Protein AF-A0A967UUZ6-F1 (afdb_monomer_lite)

Secondary structure (DSSP, 8-state):
-HHHHHHHHT-SSHHHHHHHHHHHHHHHHHTT-HHHHHHHHHT---HHHHHHHHHHHHHHHHHTT-HHHHHHHHHT-PPPTT---TTHHHHHHHHHHHHHHTTSS--HHHHHHHHHHHHHHHT-HHHHHHHHHHHHHHHTT---HHHHHHHHHHHHHHHHHTT-HHHHHHHHHHTT-GGGS-HHHHHHTT-

pLDDT: mean 77.39, std 13.11, range [39.91, 93.44]

Sequence (191 aa):
MEIALDIARGIGNASARERALATIAAAQAESGDVAGALETVQAIEDENRRSNTRANIARTQVAAADLSGALATAGAIETPSWETDWGLGTRFVEKLLEMAIGAGGVTRASVLLDIAKAQIASGDAAGARATLARAFEDAKLIENKYGLFNTLLDVVLSQAASGDLAGARRMAESAGLTPAIPWPALEAKAR

Structure (mmCIF, N/CA/C/O backbone):
data_AF-A0A967UUZ6-F1
#
_entry.id   AF-A0A967UUZ6-F1
#
loop_
_atom_site.group_PDB
_atom_site.id
_atom_site.type_symbol
_atom_site.label_atom_id
_atom_site.label_alt_id
_atom_site.label_comp_id
_atom_site.label_asym_id
_atom_site.label_entity_id
_atom_site.label_seq_id
_atom_site.pdbx_PDB_ins_code
_atom_site.Cartn_x
_atom_site.Cartn_y
_atom_site.Cartn_z
_atom_site.occupancy
_atom_site.B_iso_or_equiv
_atom_site.auth_seq_id
_atom_site.auth_comp_id
_atom_site.auth_asym_id
_atom_site.auth_atom_id
_atom_site.pdbx_PDB_model_num
ATOM 1 N N . MET A 1 1 ? -17.322 -8.764 16.602 1.00 72.31 1 MET A N 1
ATOM 2 C CA . MET A 1 1 ? -16.800 -7.451 16.174 1.00 72.31 1 MET A CA 1
ATOM 3 C C . MET A 1 1 ? -17.920 -6.414 16.065 1.00 72.31 1 MET A C 1
ATOM 5 O O . MET A 1 1 ? -17.816 -5.369 16.686 1.00 72.31 1 MET A O 1
ATOM 9 N N . GLU A 1 2 ? -19.030 -6.733 15.394 1.00 77.88 2 GLU A N 1
ATOM 10 C CA . GLU A 1 2 ? -20.167 -5.823 15.143 1.00 77.88 2 GLU A CA 1
ATOM 11 C C . GLU A 1 2 ? -20.792 -5.183 16.405 1.00 77.88 2 GLU A C 1
ATOM 13 O O . GLU A 1 2 ? -20.922 -3.966 16.476 1.00 77.88 2 GLU A O 1
ATOM 18 N N . ILE A 1 3 ? -21.031 -5.960 17.470 1.00 81.81 3 ILE A N 1
ATOM 19 C CA . ILE A 1 3 ? -21.560 -5.439 18.751 1.00 81.81 3 ILE A CA 1
ATOM 20 C C . ILE A 1 3 ? -20.634 -4.380 19.382 1.00 81.81 3 ILE A C 1
ATOM 22 O O . ILE A 1 3 ? -21.102 -3.408 19.969 1.00 81.81 3 ILE A O 1
ATOM 26 N N . ALA A 1 4 ? -19.312 -4.547 19.269 1.00 82.12 4 ALA A N 1
ATOM 27 C CA . ALA A 1 4 ? -18.357 -3.601 19.844 1.00 82.12 4 ALA A CA 1
ATOM 28 C C . ALA A 1 4 ? -18.370 -2.258 19.096 1.00 82.12 4 ALA A C 1
ATOM 30 O O . ALA A 1 4 ? -18.242 -1.207 19.725 1.00 82.12 4 ALA A O 1
ATOM 31 N N . LEU A 1 5 ? -18.573 -2.288 17.774 1.00 86.31 5 LEU A N 1
ATOM 32 C CA . LEU A 1 5 ? -18.685 -1.089 16.942 1.00 86.31 5 LEU A CA 1
ATOM 33 C C . LEU A 1 5 ? -19.942 -0.289 17.277 1.00 86.31 5 LEU A C 1
ATOM 35 O O . LEU A 1 5 ? -19.859 0.929 17.429 1.00 86.31 5 LEU A O 1
ATOM 39 N N . ASP A 1 6 ? -21.078 -0.958 17.455 1.00 86.94 6 ASP A N 1
ATOM 40 C CA . ASP A 1 6 ? -22.330 -0.288 17.815 1.00 86.94 6 ASP A CA 1
ATOM 41 C C . ASP A 1 6 ? -22.265 0.341 19.208 1.00 86.94 6 ASP A C 1
ATOM 43 O O . ASP A 1 6 ? -22.679 1.488 19.393 1.00 86.94 6 ASP A O 1
ATOM 47 N N . ILE A 1 7 ? -21.653 -0.354 20.173 1.00 86.12 7 ILE A N 1
ATOM 48 C CA . ILE A 1 7 ? -21.400 0.206 21.506 1.00 86.12 7 ILE A CA 1
ATOM 49 C C . ILE A 1 7 ? -20.491 1.434 21.408 1.00 86.12 7 ILE A C 1
ATOM 51 O O . ILE A 1 7 ? -20.801 2.463 22.007 1.00 86.12 7 ILE A O 1
ATOM 55 N N . ALA A 1 8 ? -19.394 1.359 20.647 1.00 86.88 8 ALA A N 1
ATOM 56 C CA . ALA A 1 8 ? -18.475 2.482 20.478 1.00 86.88 8 ALA A CA 1
ATOM 57 C C . ALA A 1 8 ? -19.167 3.692 19.835 1.00 86.88 8 ALA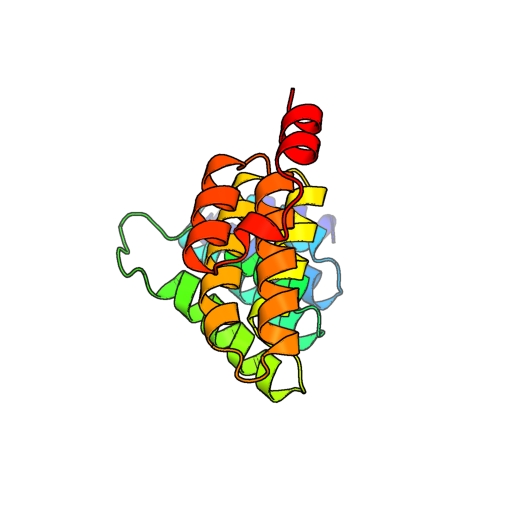 A C 1
ATOM 59 O O . ALA A 1 8 ? -19.043 4.807 20.343 1.00 86.88 8 ALA A O 1
ATOM 60 N N . ARG A 1 9 ? -19.950 3.479 18.769 1.00 86.69 9 ARG A N 1
ATOM 61 C CA . ARG A 1 9 ? -20.722 4.526 18.077 1.00 86.69 9 ARG A CA 1
ATOM 62 C C . ARG A 1 9 ? -21.775 5.176 18.979 1.00 86.69 9 ARG A C 1
ATOM 64 O O . ARG A 1 9 ? -22.001 6.376 18.861 1.00 86.69 9 ARG A O 1
ATOM 71 N N . GLY A 1 10 ? -22.360 4.419 19.908 1.00 85.69 10 GLY A N 1
ATOM 72 C CA . GLY A 1 10 ? -23.332 4.910 20.890 1.00 85.69 10 GLY A CA 1
ATOM 73 C C . GLY A 1 10 ? -22.749 5.784 22.010 1.00 85.69 10 GLY A C 1
ATOM 74 O O . GLY A 1 10 ? -23.507 6.357 22.795 1.00 85.69 10 GLY A O 1
ATOM 75 N N . ILE A 1 11 ? -21.421 5.922 22.112 1.00 89.94 11 ILE A N 1
ATOM 76 C CA . ILE A 1 11 ? -20.788 6.772 23.127 1.00 89.94 11 ILE A CA 1
ATOM 77 C C . ILE A 1 11 ? -21.043 8.253 22.795 1.00 89.94 11 ILE A C 1
ATOM 79 O O . ILE A 1 11 ? -20.520 8.803 21.821 1.00 89.94 11 ILE A O 1
ATOM 83 N N . GLY A 1 12 ? -21.805 8.930 23.662 1.00 83.62 12 GLY A N 1
ATOM 84 C CA . GLY A 1 12 ? -22.145 10.349 23.495 1.00 83.62 12 GLY A CA 1
ATOM 85 C C . GLY A 1 12 ? -20.947 11.303 23.599 1.00 83.62 12 GLY A C 1
ATOM 86 O O . GLY A 1 12 ? -20.954 12.377 23.004 1.00 83.62 12 GLY A O 1
ATOM 87 N N . ASN A 1 13 ? -19.884 10.914 24.309 1.00 91.00 13 ASN A N 1
ATOM 88 C CA . ASN A 1 13 ? -18.639 11.681 24.350 1.00 91.00 13 ASN A CA 1
ATOM 89 C C . ASN A 1 13 ? -17.759 11.363 23.126 1.00 91.00 13 ASN A C 1
ATOM 91 O O . ASN A 1 13 ? -17.240 10.254 23.017 1.00 91.00 13 ASN A O 1
ATOM 95 N N . ALA A 1 14 ? -17.535 12.347 22.251 1.00 86.62 14 ALA A N 1
ATOM 96 C CA . ALA A 1 14 ? -16.773 12.171 21.009 1.00 86.62 14 ALA A CA 1
ATOM 97 C C . ALA A 1 14 ? -15.345 11.636 21.230 1.00 86.62 14 ALA A C 1
ATOM 99 O O . ALA A 1 14 ? -14.944 10.652 20.619 1.00 86.62 14 ALA A O 1
ATOM 100 N N . SER A 1 15 ? -14.608 12.200 22.190 1.00 86.62 15 SER A N 1
ATOM 101 C CA . SER A 1 15 ? -13.236 11.770 22.503 1.00 86.62 15 SER A CA 1
ATOM 102 C C . SER A 1 15 ? -13.165 10.320 22.999 1.00 86.62 15 SER A C 1
ATOM 104 O O . SER A 1 15 ? -12.202 9.606 22.704 1.00 86.62 15 SER A O 1
ATOM 106 N N . ALA A 1 16 ? -14.165 9.873 23.763 1.00 87.62 16 ALA A N 1
ATOM 107 C CA . ALA A 1 16 ? -14.268 8.493 24.225 1.00 87.62 16 ALA A CA 1
ATOM 108 C C . ALA A 1 16 ? -14.725 7.541 23.107 1.00 87.62 16 ALA A C 1
ATOM 110 O O . ALA A 1 16 ? -14.164 6.452 22.996 1.00 87.62 16 ALA A O 1
ATOM 111 N N . ARG A 1 17 ? -15.662 7.972 22.252 1.00 91.94 17 ARG A N 1
ATOM 112 C CA . ARG A 1 17 ? -16.097 7.248 21.048 1.00 91.94 17 ARG A CA 1
ATOM 113 C C . ARG A 1 17 ? -14.924 6.942 20.127 1.00 91.94 17 ARG A C 1
ATOM 115 O O . ARG A 1 17 ? -14.669 5.785 19.818 1.00 91.94 17 ARG A O 1
ATOM 122 N N . GLU A 1 18 ? -14.162 7.960 19.748 1.00 89.88 18 GLU A N 1
ATOM 123 C CA . GLU A 1 18 ? -13.015 7.805 18.848 1.00 89.88 18 GLU A CA 1
ATOM 124 C C . GLU A 1 18 ? -11.925 6.915 19.440 1.00 89.88 18 GLU A C 1
ATOM 126 O O . GLU A 1 18 ? -11.301 6.137 18.727 1.00 89.88 18 GLU A O 1
ATOM 131 N N . ARG A 1 19 ? -11.701 6.994 20.759 1.00 88.94 19 ARG A N 1
ATOM 132 C CA . ARG A 1 19 ? -10.749 6.105 21.435 1.00 88.94 19 ARG A CA 1
ATOM 133 C C . ARG A 1 19 ? -11.213 4.652 21.375 1.00 88.94 19 ARG A C 1
ATOM 135 O O . ARG A 1 19 ? -10.397 3.775 21.130 1.00 88.94 19 ARG A O 1
ATOM 142 N N . ALA A 1 20 ? -12.507 4.406 21.580 1.00 91.19 20 ALA A N 1
ATOM 143 C CA . ALA A 1 20 ? -13.077 3.070 21.470 1.00 91.19 20 ALA A CA 1
ATOM 144 C C . ALA A 1 20 ? -12.956 2.524 20.039 1.00 91.19 20 ALA A C 1
ATOM 146 O O . ALA A 1 20 ? -12.525 1.388 19.864 1.00 91.19 20 ALA A O 1
ATOM 147 N N . LEU A 1 21 ? -13.246 3.345 19.025 1.00 93.25 21 LEU A N 1
ATOM 148 C CA . LEU A 1 21 ? -13.060 2.982 17.617 1.00 93.25 21 LEU A CA 1
ATOM 149 C C . LEU A 1 21 ? -11.594 2.657 17.297 1.00 93.25 21 LEU A C 1
ATOM 151 O O . LEU A 1 21 ? -11.323 1.634 16.677 1.00 93.25 21 LEU A O 1
ATOM 155 N N . ALA A 1 22 ? -10.644 3.462 17.782 1.00 89.31 22 ALA A N 1
ATOM 156 C CA . ALA A 1 22 ? -9.217 3.200 17.595 1.00 89.31 22 ALA A CA 1
ATOM 157 C C . ALA A 1 22 ? -8.778 1.864 18.220 1.00 89.31 22 ALA A C 1
ATOM 159 O O . ALA A 1 22 ? -8.037 1.103 17.600 1.00 89.31 22 ALA A O 1
ATOM 160 N N . THR A 1 23 ? -9.269 1.549 19.423 1.00 91.69 23 THR A N 1
ATOM 161 C CA . THR A 1 23 ? -9.003 0.261 20.079 1.00 91.69 23 THR A CA 1
ATOM 162 C C . THR A 1 23 ? -9.593 -0.911 19.295 1.00 91.69 23 THR A C 1
ATOM 164 O O . THR A 1 23 ? -8.938 -1.942 19.157 1.00 91.69 23 THR A O 1
ATOM 167 N N . ILE A 1 24 ? -10.810 -0.767 18.762 1.00 93.31 24 ILE A N 1
ATOM 168 C CA . ILE A 1 24 ? -11.450 -1.813 17.953 1.00 93.31 24 ILE A CA 1
ATOM 169 C C . ILE A 1 24 ? -10.663 -2.049 16.663 1.00 93.31 24 ILE A C 1
ATOM 171 O O . ILE A 1 24 ? -10.364 -3.197 16.346 1.00 93.31 24 ILE A O 1
ATOM 175 N N . ALA A 1 25 ? -10.266 -0.982 15.968 1.00 91.31 25 ALA A N 1
ATOM 176 C CA . ALA A 1 25 ? -9.463 -1.084 14.755 1.00 91.31 25 ALA A CA 1
ATOM 177 C C . ALA A 1 25 ? -8.120 -1.794 15.008 1.00 91.31 25 ALA A C 1
ATOM 179 O O . ALA A 1 25 ? -7.720 -2.658 14.232 1.00 91.31 25 ALA A O 1
ATOM 180 N N . ALA A 1 26 ? -7.444 -1.487 16.120 1.00 87.00 26 ALA A N 1
ATOM 181 C CA . ALA A 1 26 ? -6.213 -2.180 16.500 1.00 87.00 26 ALA A CA 1
ATOM 182 C C . ALA A 1 26 ? -6.448 -3.684 16.731 1.00 87.00 26 ALA A C 1
ATOM 184 O O . ALA A 1 26 ? -5.724 -4.508 16.177 1.00 87.00 26 ALA A O 1
ATOM 185 N N . ALA A 1 27 ? -7.499 -4.046 17.474 1.00 90.06 27 ALA A N 1
ATOM 186 C CA . ALA A 1 27 ? -7.842 -5.444 17.735 1.00 90.06 27 ALA A CA 1
ATOM 187 C C . ALA A 1 27 ? -8.224 -6.212 16.453 1.00 90.06 27 ALA A C 1
ATOM 189 O O . ALA A 1 27 ? -7.863 -7.378 16.298 1.00 90.06 27 ALA A O 1
ATOM 190 N N . GLN A 1 28 ? -8.921 -5.562 15.514 1.00 91.62 28 GLN A N 1
ATOM 191 C CA . GLN A 1 28 ? -9.215 -6.125 14.192 1.00 91.62 28 GLN A CA 1
ATOM 192 C C . GLN A 1 28 ? -7.924 -6.428 13.424 1.00 91.62 28 GLN A C 1
ATOM 194 O O . GLN A 1 28 ? -7.733 -7.564 12.987 1.00 91.62 28 GLN A O 1
ATOM 199 N N . ALA A 1 29 ? -6.999 -5.468 13.351 1.00 86.75 29 ALA A N 1
ATOM 200 C CA . ALA A 1 29 ? -5.720 -5.646 12.668 1.00 86.75 29 ALA A CA 1
ATOM 201 C C . ALA A 1 29 ? -4.858 -6.751 13.300 1.00 86.75 29 ALA A C 1
ATOM 203 O O . ALA A 1 29 ? -4.279 -7.559 12.580 1.00 86.75 29 ALA A O 1
ATOM 204 N N . GLU A 1 30 ? -4.811 -6.836 14.634 1.00 85.75 30 GLU A N 1
ATOM 205 C CA . GLU A 1 30 ? -4.102 -7.906 15.355 1.00 85.75 30 GLU A CA 1
ATOM 206 C C . GLU A 1 30 ? -4.697 -9.293 15.084 1.00 85.75 30 GLU A C 1
ATOM 208 O O . GLU A 1 30 ? -3.974 -10.286 15.054 1.00 85.75 30 GLU A O 1
ATOM 213 N N . SER A 1 31 ? -6.007 -9.366 14.841 1.00 88.12 31 SER A N 1
ATOM 214 C CA . SER A 1 31 ? -6.688 -10.607 14.457 1.00 88.12 31 SER A CA 1
ATOM 215 C C . SER A 1 31 ? -6.548 -10.968 12.969 1.00 88.12 31 SER A C 1
ATOM 217 O O . SER A 1 31 ? -7.054 -12.006 12.546 1.00 88.12 31 SER A O 1
ATOM 219 N N . GLY A 1 32 ? -5.868 -10.130 12.177 1.00 84.56 32 GLY A N 1
ATOM 220 C CA . GLY A 1 32 ? -5.696 -10.289 10.730 1.00 84.56 32 GLY A CA 1
ATOM 221 C C . GLY A 1 32 ? -6.804 -9.659 9.875 1.00 84.56 32 GLY A C 1
ATOM 222 O O . GLY A 1 32 ? -6.694 -9.646 8.651 1.00 84.56 32 GLY A O 1
ATOM 223 N N . ASP A 1 33 ? -7.842 -9.084 10.487 1.00 89.44 33 ASP A N 1
ATOM 224 C CA . ASP A 1 33 ? -8.905 -8.334 9.804 1.00 89.44 33 ASP A CA 1
ATOM 225 C C . ASP A 1 33 ? -8.465 -6.886 9.530 1.00 89.44 33 ASP A C 1
ATOM 227 O O . ASP A 1 33 ? -8.957 -5.919 10.115 1.00 89.44 33 ASP A O 1
ATOM 231 N N . VAL A 1 34 ? -7.478 -6.725 8.646 1.00 86.75 34 VAL A N 1
ATOM 232 C CA . VAL A 1 34 ? -6.957 -5.401 8.265 1.00 86.75 34 VAL A CA 1
ATOM 233 C C . VAL A 1 34 ? -8.023 -4.576 7.541 1.00 86.75 34 VAL A C 1
ATOM 235 O O . VAL A 1 34 ? -8.138 -3.376 7.782 1.00 86.75 34 VAL A O 1
ATOM 238 N N . ALA A 1 35 ? -8.819 -5.200 6.671 1.00 86.44 35 ALA A N 1
ATOM 239 C CA . ALA A 1 35 ? -9.868 -4.505 5.929 1.00 86.44 35 ALA A CA 1
ATOM 240 C C . ALA A 1 35 ? -10.918 -3.909 6.881 1.00 86.44 35 ALA A C 1
ATOM 242 O O . ALA A 1 35 ? -11.183 -2.707 6.822 1.00 86.44 35 ALA A O 1
ATOM 243 N N . GLY A 1 36 ? -11.428 -4.705 7.827 1.00 87.25 36 GLY A N 1
ATOM 244 C CA . GLY A 1 36 ? -12.356 -4.227 8.847 1.00 87.25 36 GLY A CA 1
ATOM 245 C C . GLY A 1 36 ? -11.731 -3.191 9.784 1.00 87.25 36 GLY A C 1
ATOM 246 O O . GLY A 1 36 ? -12.405 -2.240 10.180 1.00 87.25 36 GLY A O 1
ATOM 247 N N . ALA A 1 37 ? -10.435 -3.308 10.097 1.00 89.75 37 ALA A N 1
ATOM 248 C CA . ALA A 1 37 ? -9.717 -2.292 10.865 1.00 89.75 37 ALA A CA 1
ATOM 249 C C . ALA A 1 37 ? -9.697 -0.931 10.151 1.00 89.75 37 ALA A C 1
ATOM 251 O O . ALA A 1 37 ? -9.958 0.103 10.771 1.00 89.75 37 ALA A O 1
ATOM 252 N N . LEU A 1 38 ? -9.413 -0.921 8.845 1.00 87.62 38 LEU A N 1
ATOM 253 C CA . LEU A 1 38 ? -9.378 0.300 8.039 1.00 87.62 38 LEU A CA 1
ATOM 254 C C . LEU A 1 38 ? -10.768 0.921 7.869 1.00 87.62 38 LEU A C 1
ATOM 256 O O . LEU A 1 38 ? -10.881 2.146 7.913 1.00 87.62 38 LEU A O 1
ATOM 260 N N . GLU A 1 39 ? -11.826 0.118 7.748 1.00 89.81 39 GLU A N 1
ATOM 261 C CA . GLU A 1 39 ? -13.207 0.620 7.768 1.00 89.81 39 GLU A CA 1
ATOM 262 C C . GLU A 1 39 ? -13.544 1.298 9.101 1.00 89.81 39 GLU A C 1
ATOM 264 O O . GLU A 1 39 ? -14.090 2.403 9.122 1.00 89.81 39 GLU A O 1
ATOM 269 N N . THR A 1 40 ? -13.158 0.692 10.226 1.00 91.00 40 THR A N 1
ATOM 270 C CA . THR A 1 40 ? -13.356 1.287 11.556 1.00 91.00 40 THR A CA 1
ATOM 271 C C . THR A 1 40 ? -12.598 2.605 11.711 1.00 91.00 40 THR A C 1
ATOM 273 O O . THR A 1 40 ? -13.119 3.551 12.304 1.00 91.00 40 THR A O 1
ATOM 276 N N . VAL A 1 41 ? -11.395 2.712 11.139 1.00 89.56 41 VAL A N 1
ATOM 277 C CA . VAL A 1 41 ? -10.620 3.961 11.108 1.00 89.56 41 VAL A CA 1
ATOM 278 C C . VAL A 1 41 ? -11.363 5.081 10.381 1.00 89.56 41 VAL A C 1
ATOM 280 O O . VAL A 1 41 ? -11.300 6.223 10.832 1.00 89.56 41 VAL A O 1
ATOM 283 N N . GLN A 1 42 ? -12.089 4.787 9.296 1.00 87.50 42 GLN A N 1
ATOM 284 C CA . GLN A 1 42 ? -12.864 5.809 8.573 1.00 87.50 42 GLN A CA 1
ATOM 285 C C . GLN A 1 42 ? -13.973 6.431 9.432 1.00 87.50 42 GLN A C 1
ATOM 287 O O . GLN A 1 42 ? -14.379 7.562 9.186 1.00 87.50 42 GLN A O 1
ATOM 292 N N . ALA A 1 43 ? -14.442 5.727 10.466 1.00 88.25 43 ALA A N 1
ATOM 293 C CA . ALA A 1 43 ? -15.444 6.241 11.397 1.00 88.25 43 ALA A CA 1
ATOM 294 C C . ALA A 1 43 ? -14.870 7.190 12.474 1.00 88.25 43 ALA A C 1
ATOM 296 O O . ALA A 1 43 ? -15.636 7.741 13.265 1.00 88.25 43 ALA A O 1
ATOM 297 N N . ILE A 1 44 ? -13.544 7.371 12.545 1.00 87.56 44 ILE A N 1
ATOM 298 C CA . ILE A 1 44 ? -12.887 8.316 13.462 1.00 87.56 44 ILE A CA 1
ATOM 299 C C . ILE A 1 44 ? -12.904 9.704 12.822 1.00 87.56 44 ILE A C 1
ATOM 301 O O . ILE A 1 44 ? -12.345 9.877 11.744 1.00 87.56 44 ILE A O 1
ATOM 305 N N . GLU A 1 45 ? -13.514 10.695 13.473 1.00 86.38 45 GLU A N 1
ATOM 306 C CA . GLU A 1 45 ? -13.692 12.047 12.919 1.00 86.38 45 GLU A CA 1
ATOM 307 C C . GLU A 1 45 ? -12.413 12.892 13.042 1.00 86.38 45 GLU A C 1
ATOM 309 O O . GLU A 1 45 ? -12.028 13.550 12.076 1.00 86.38 45 GLU A O 1
ATOM 314 N N . ASP A 1 46 ? -11.728 12.833 14.188 1.00 84.06 46 ASP A N 1
ATOM 315 C CA . ASP A 1 46 ? -10.452 13.515 14.422 1.00 84.06 46 ASP A CA 1
ATOM 316 C C . ASP A 1 46 ? -9.316 12.958 13.545 1.00 84.06 46 ASP A C 1
ATOM 318 O O . ASP A 1 46 ? -8.900 11.802 13.673 1.00 84.06 46 ASP A O 1
ATOM 322 N N . GLU A 1 47 ? -8.773 13.812 12.676 1.00 78.44 47 GLU A N 1
ATOM 323 C CA . GLU A 1 47 ? -7.738 13.439 11.706 1.00 78.44 47 GLU A CA 1
ATOM 324 C C . GLU A 1 47 ? -6.448 12.951 12.382 1.00 78.44 47 GLU A C 1
ATOM 326 O O . GLU A 1 47 ? -5.841 11.969 11.956 1.00 78.44 47 GLU A O 1
ATOM 331 N N . ASN A 1 48 ? -6.054 13.567 13.502 1.00 77.00 48 ASN A N 1
ATOM 332 C CA . ASN A 1 48 ? -4.850 13.167 14.231 1.00 77.00 48 ASN A CA 1
ATOM 333 C C . ASN A 1 48 ? -4.991 11.757 14.815 1.00 77.00 48 ASN A C 1
ATOM 335 O O . ASN A 1 48 ? -4.060 10.949 14.745 1.00 77.00 48 ASN A O 1
ATOM 339 N N . ARG A 1 49 ? -6.148 11.411 15.385 1.00 80.50 49 ARG A N 1
ATOM 340 C CA . ARG A 1 49 ? -6.430 10.044 15.845 1.00 80.50 49 ARG A CA 1
ATOM 341 C C . ARG A 1 49 ? -6.550 9.069 14.699 1.00 80.50 49 ARG A C 1
ATOM 343 O O . ARG A 1 49 ? -6.055 7.951 14.835 1.00 80.50 49 ARG A O 1
ATOM 350 N N . ARG A 1 50 ? -7.180 9.463 13.596 1.00 83.69 50 ARG A N 1
ATOM 351 C CA . ARG A 1 50 ? -7.303 8.626 12.402 1.00 83.69 50 ARG A CA 1
ATOM 352 C C . ARG A 1 50 ? -5.921 8.230 11.890 1.00 83.69 50 ARG A C 1
ATOM 354 O O . ARG A 1 50 ? -5.624 7.039 11.794 1.00 83.69 50 ARG A O 1
ATOM 361 N N . SER A 1 51 ? -5.043 9.211 11.705 1.00 76.62 51 SER A N 1
ATOM 362 C CA . SER A 1 51 ? -3.654 9.019 11.287 1.00 76.62 51 SER A CA 1
ATOM 363 C C . SER A 1 51 ? -2.837 8.183 12.276 1.00 76.62 51 SER A C 1
ATOM 365 O O . SER A 1 51 ? -2.163 7.233 11.873 1.00 76.62 51 SER A O 1
ATOM 367 N N . ASN A 1 52 ? -2.958 8.435 13.583 1.00 78.69 52 ASN A N 1
ATOM 368 C CA . ASN A 1 52 ? -2.306 7.603 14.603 1.00 78.69 52 ASN A CA 1
ATOM 369 C C . ASN A 1 52 ? -2.808 6.150 14.600 1.00 78.69 52 ASN A C 1
ATOM 371 O O . ASN A 1 52 ? -2.026 5.219 14.799 1.00 78.69 52 ASN A O 1
ATOM 375 N N . THR A 1 53 ? -4.102 5.938 14.361 1.00 82.81 53 THR A N 1
ATOM 376 C CA . THR A 1 53 ? -4.690 4.594 14.315 1.00 82.81 53 THR A CA 1
ATOM 377 C C . THR A 1 53 ? -4.216 3.839 13.073 1.00 82.81 53 THR A C 1
ATOM 379 O O . THR A 1 53 ? -3.794 2.691 13.199 1.00 82.81 53 THR A O 1
ATOM 382 N N . ARG A 1 54 ? -4.158 4.494 11.901 1.00 81.19 54 ARG A N 1
ATOM 383 C CA . ARG A 1 54 ? -3.526 3.938 10.686 1.00 81.19 54 ARG A CA 1
ATOM 384 C C . ARG A 1 54 ? -2.067 3.552 10.942 1.00 81.19 54 ARG A C 1
ATOM 386 O O . ARG A 1 54 ? -1.660 2.444 10.608 1.00 81.19 54 ARG A O 1
ATOM 393 N N . ALA A 1 55 ? -1.293 4.409 11.612 1.00 75.69 55 ALA A N 1
ATOM 394 C CA . ALA A 1 55 ? 0.095 4.102 11.961 1.00 75.69 55 ALA A CA 1
ATOM 395 C C . ALA A 1 55 ? 0.222 2.856 12.857 1.00 75.69 55 ALA A C 1
ATOM 397 O O . ALA A 1 55 ? 1.132 2.047 12.678 1.00 75.69 55 ALA A O 1
ATOM 398 N N . ASN A 1 56 ? -0.690 2.664 13.810 1.00 80.31 56 ASN A N 1
ATOM 399 C CA . ASN A 1 56 ? -0.685 1.466 14.648 1.00 80.31 56 ASN A CA 1
ATOM 400 C C . ASN A 1 56 ? -1.006 0.200 13.844 1.00 80.31 56 ASN A C 1
ATOM 402 O O . ASN A 1 56 ? -0.275 -0.777 13.975 1.00 80.31 56 ASN A O 1
ATOM 406 N N . ILE A 1 57 ? -2.009 0.240 12.961 1.00 84.56 57 ILE A N 1
ATOM 407 C CA . ILE A 1 57 ? -2.338 -0.881 12.063 1.00 84.56 57 ILE A CA 1
ATOM 408 C C . ILE A 1 57 ? -1.125 -1.249 11.202 1.00 84.56 57 ILE A C 1
ATOM 410 O O . ILE A 1 57 ? -0.750 -2.417 11.139 1.00 84.56 57 ILE A O 1
ATOM 414 N N . ALA A 1 58 ? -0.449 -0.256 10.618 1.00 78.62 58 ALA A N 1
ATOM 415 C CA . ALA A 1 58 ? 0.751 -0.482 9.821 1.00 78.62 58 ALA A CA 1
ATOM 416 C C . ALA A 1 58 ? 1.868 -1.187 10.616 1.00 78.62 58 ALA A C 1
ATOM 418 O O . ALA A 1 58 ? 2.502 -2.111 10.113 1.00 78.62 58 ALA A O 1
ATOM 419 N N . ARG A 1 59 ? 2.096 -0.812 11.884 1.00 73.69 59 ARG A N 1
ATOM 420 C CA . ARG A 1 59 ? 3.065 -1.512 12.752 1.00 73.69 59 ARG A CA 1
ATOM 421 C C . ARG A 1 59 ? 2.653 -2.957 13.029 1.00 73.69 59 ARG A C 1
ATOM 423 O O . ARG A 1 59 ? 3.512 -3.835 13.008 1.00 73.69 59 ARG A O 1
ATOM 430 N N . THR A 1 60 ? 1.369 -3.202 13.275 1.00 80.81 60 THR A N 1
ATOM 431 C CA . THR A 1 60 ? 0.832 -4.554 13.483 1.00 80.81 60 THR A CA 1
ATOM 432 C C . THR A 1 60 ? 1.028 -5.421 12.242 1.00 80.81 60 THR A C 1
ATOM 434 O O . THR A 1 60 ? 1.471 -6.560 12.355 1.00 80.81 60 THR A O 1
ATOM 437 N N . GLN A 1 61 ? 0.802 -4.865 11.051 1.00 79.62 61 GLN A N 1
ATOM 438 C CA . GLN A 1 61 ? 1.057 -5.550 9.785 1.00 79.62 61 GLN A CA 1
ATOM 439 C C . GLN A 1 61 ? 2.546 -5.882 9.596 1.00 79.62 61 GLN A C 1
ATOM 441 O O . GLN A 1 61 ? 2.865 -7.008 9.227 1.00 79.62 61 GLN A O 1
ATOM 446 N N . VAL A 1 62 ? 3.474 -4.978 9.956 1.00 71.81 62 VAL A N 1
ATOM 447 C CA . VAL A 1 62 ? 4.919 -5.297 9.962 1.00 71.81 62 VAL A CA 1
ATOM 448 C C . VAL A 1 62 ? 5.231 -6.457 10.907 1.00 71.81 62 VAL A C 1
ATOM 450 O O . VAL A 1 62 ? 5.975 -7.361 10.534 1.00 71.81 62 VAL A O 1
ATOM 453 N N . ALA A 1 63 ? 4.654 -6.464 12.112 1.00 73.62 63 ALA A N 1
ATOM 454 C CA . ALA A 1 63 ? 4.849 -7.553 13.070 1.00 73.62 63 ALA A CA 1
ATOM 455 C C . ALA A 1 63 ? 4.291 -8.896 12.560 1.00 73.62 63 ALA A C 1
ATOM 457 O O . ALA A 1 63 ? 4.845 -9.948 12.871 1.00 73.62 63 ALA A O 1
ATOM 458 N N . ALA A 1 64 ? 3.243 -8.857 11.735 1.00 74.12 64 ALA A N 1
ATOM 459 C CA . ALA A 1 64 ? 2.676 -10.012 11.042 1.00 74.12 64 ALA A CA 1
ATOM 460 C C . ALA A 1 64 ? 3.413 -10.381 9.734 1.00 74.12 64 ALA A C 1
ATOM 462 O O . ALA A 1 64 ? 2.947 -11.251 9.002 1.00 74.12 64 ALA A O 1
ATOM 463 N N . ALA A 1 65 ? 4.546 -9.732 9.432 1.00 74.38 65 ALA A N 1
ATOM 464 C CA . ALA A 1 65 ? 5.296 -9.845 8.176 1.00 74.38 65 ALA A CA 1
ATOM 465 C C . ALA A 1 65 ? 4.515 -9.433 6.905 1.00 74.38 65 ALA A C 1
ATOM 467 O O . ALA A 1 65 ? 4.978 -9.667 5.788 1.00 74.38 65 ALA A O 1
ATOM 468 N N . ASP A 1 66 ? 3.377 -8.751 7.056 1.00 73.19 66 ASP A N 1
ATOM 469 C CA . ASP A 1 66 ? 2.615 -8.121 5.975 1.00 73.19 66 ASP A CA 1
ATOM 470 C C . ASP A 1 66 ? 3.189 -6.729 5.666 1.00 73.19 66 ASP A C 1
ATOM 472 O O . ASP A 1 66 ? 2.627 -5.685 6.000 1.00 73.19 66 ASP A O 1
ATOM 476 N N . LEU A 1 67 ? 4.375 -6.705 5.057 1.00 69.81 67 LEU A N 1
ATOM 477 C CA . LEU A 1 67 ? 5.076 -5.458 4.738 1.00 69.81 67 LEU A CA 1
ATOM 478 C C . LEU A 1 67 ? 4.350 -4.633 3.672 1.00 69.81 67 LEU A C 1
ATOM 480 O O . LEU A 1 67 ? 4.283 -3.408 3.778 1.00 69.81 67 LEU A O 1
ATOM 484 N N . SER A 1 68 ? 3.796 -5.299 2.658 1.00 66.62 68 SER A N 1
ATOM 485 C CA . SER A 1 68 ? 3.045 -4.642 1.588 1.00 66.62 68 SER A CA 1
ATOM 486 C C . SER A 1 68 ? 1.783 -3.982 2.140 1.00 66.62 68 SER A C 1
ATOM 488 O O . SER A 1 68 ? 1.528 -2.813 1.856 1.00 66.62 68 SER A O 1
ATOM 490 N N . GLY A 1 69 ? 1.027 -4.680 2.990 1.00 71.44 69 GLY A N 1
ATOM 491 C CA . GLY A 1 69 ? -0.130 -4.101 3.656 1.00 71.44 69 GLY A CA 1
ATOM 492 C C . GLY A 1 69 ? 0.253 -2.991 4.634 1.00 71.44 69 GLY A C 1
ATOM 493 O O . GLY A 1 69 ? -0.363 -1.927 4.599 1.00 71.44 69 GLY A O 1
ATOM 494 N N . ALA A 1 70 ? 1.301 -3.180 5.444 1.00 73.06 70 ALA A N 1
ATOM 495 C CA . ALA A 1 70 ? 1.776 -2.168 6.390 1.00 73.06 70 ALA A CA 1
ATOM 496 C C . ALA A 1 70 ? 2.069 -0.828 5.718 1.00 73.06 70 ALA A C 1
ATOM 498 O O . ALA A 1 70 ? 1.718 0.240 6.221 1.00 73.06 70 ALA A O 1
ATOM 499 N N . LEU A 1 71 ? 2.725 -0.881 4.567 1.00 69.81 71 LEU A N 1
ATOM 500 C CA . LEU A 1 71 ? 3.138 0.310 3.852 1.00 69.81 71 LEU A CA 1
ATOM 501 C C . LEU A 1 71 ? 2.008 0.909 3.010 1.00 69.81 71 LEU A C 1
ATOM 503 O O . LEU A 1 71 ? 1.957 2.130 2.897 1.00 69.81 71 LEU A O 1
ATOM 507 N N . ALA A 1 72 ? 1.072 0.104 2.495 1.00 72.25 72 ALA A N 1
ATOM 508 C CA . ALA A 1 72 ? -0.175 0.619 1.925 1.00 72.25 72 ALA A CA 1
ATOM 509 C C . ALA A 1 72 ? -0.969 1.413 2.979 1.00 72.25 72 ALA A C 1
ATOM 511 O O . ALA A 1 72 ? -1.368 2.553 2.739 1.00 72.25 72 ALA A O 1
ATOM 512 N N . THR A 1 73 ? -1.110 0.855 4.186 1.00 74.69 73 THR A N 1
ATOM 513 C CA . THR A 1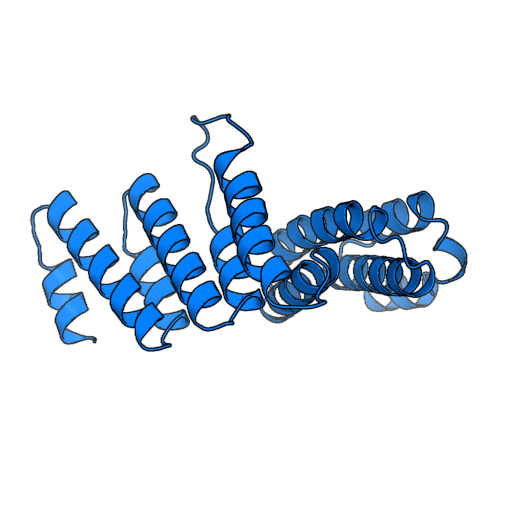 73 ? -1.749 1.528 5.324 1.00 74.69 73 THR A CA 1
ATOM 514 C C . THR A 1 73 ? -0.993 2.791 5.743 1.00 74.69 73 THR A C 1
ATOM 516 O O . THR A 1 73 ? -1.616 3.815 6.023 1.00 74.69 73 THR A O 1
ATOM 519 N N . ALA A 1 74 ? 0.345 2.752 5.759 1.00 71.38 74 ALA A N 1
ATOM 520 C CA . ALA A 1 74 ? 1.177 3.912 6.077 1.00 71.38 74 ALA A CA 1
ATOM 521 C C . ALA A 1 74 ? 1.106 5.010 5.001 1.00 71.38 74 ALA A C 1
ATOM 523 O O . ALA A 1 74 ? 1.110 6.190 5.340 1.00 71.38 74 ALA A O 1
ATOM 524 N N . GLY A 1 75 ? 1.011 4.639 3.721 1.00 66.44 75 GLY A N 1
ATOM 525 C CA . GLY A 1 75 ? 0.845 5.571 2.602 1.00 66.44 75 GLY A CA 1
ATOM 526 C C . GLY A 1 75 ? -0.511 6.278 2.600 1.00 66.44 75 GLY A C 1
ATOM 527 O O . GLY A 1 75 ? -0.616 7.392 2.101 1.00 66.44 75 GLY A O 1
ATOM 528 N N . ALA A 1 76 ? -1.528 5.667 3.214 1.00 67.88 76 ALA A N 1
ATOM 529 C CA . ALA A 1 76 ? -2.840 6.272 3.422 1.00 67.88 76 ALA A CA 1
ATOM 530 C C . ALA A 1 76 ? -2.891 7.227 4.630 1.00 67.88 76 ALA A C 1
ATOM 532 O O . ALA A 1 76 ? -3.954 7.760 4.932 1.00 67.88 76 ALA A O 1
ATOM 533 N N . ILE A 1 77 ? -1.798 7.435 5.372 1.00 67.38 77 ILE A N 1
ATOM 534 C CA . ILE A 1 77 ? -1.753 8.432 6.450 1.00 67.38 77 ILE A CA 1
ATOM 535 C C . ILE A 1 77 ? -1.701 9.819 5.800 1.00 67.38 77 ILE A C 1
ATOM 537 O O . ILE A 1 77 ? -0.661 10.230 5.285 1.00 67.38 77 ILE A O 1
ATOM 541 N N . GLU A 1 78 ? -2.825 10.539 5.806 1.00 54.47 78 GLU A N 1
ATOM 542 C CA . GLU A 1 78 ? -2.864 11.930 5.358 1.00 54.47 78 GLU A CA 1
ATOM 543 C C . GLU A 1 78 ? -2.108 12.793 6.375 1.00 54.47 78 GLU A C 1
ATOM 545 O O . GLU A 1 78 ? -2.436 12.833 7.561 1.00 54.47 78 GLU A O 1
ATOM 550 N N . THR A 1 79 ? -1.055 13.481 5.934 1.00 50.66 79 THR A N 1
ATOM 551 C CA . THR A 1 79 ? -0.375 14.477 6.769 1.00 50.66 79 THR A CA 1
ATOM 552 C C . THR A 1 79 ? -1.284 15.699 6.939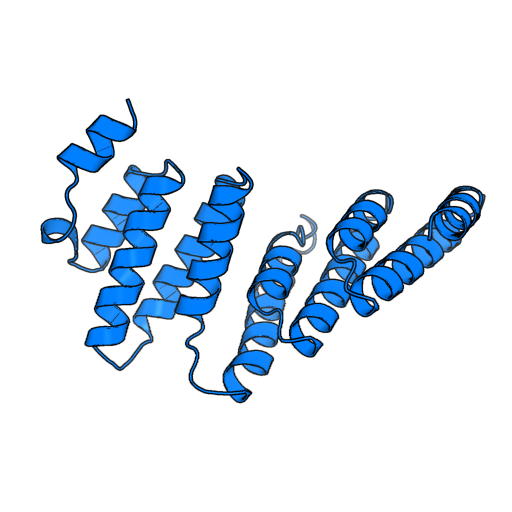 1.00 50.66 79 THR A C 1
ATOM 554 O O . THR A 1 79 ? -1.666 16.287 5.920 1.00 50.66 79 THR A O 1
ATOM 557 N N . PRO A 1 80 ? -1.608 16.135 8.174 1.00 41.25 80 PRO A N 1
ATOM 558 C CA . PRO A 1 80 ? -2.367 17.361 8.394 1.00 41.25 80 PRO A CA 1
ATOM 559 C C . PRO A 1 80 ? -1.660 18.557 7.748 1.00 41.25 80 PRO A C 1
ATOM 561 O O . PRO A 1 80 ? -0.469 18.775 7.961 1.00 41.25 80 PRO A O 1
ATOM 564 N N . SER A 1 81 ? -2.400 19.378 6.998 1.00 43.47 81 SER A N 1
ATOM 565 C CA . SER A 1 81 ? -1.856 20.493 6.203 1.00 43.47 81 SER A CA 1
ATOM 566 C C . SER A 1 81 ? -1.180 21.614 7.011 1.00 43.47 81 SER A C 1
ATOM 568 O O . SER A 1 81 ? -0.639 22.544 6.417 1.00 43.47 81 SER A O 1
ATOM 570 N N . TRP A 1 82 ? -1.237 21.573 8.345 1.00 42.94 82 TRP A N 1
ATOM 571 C CA . TRP A 1 82 ? -0.609 22.550 9.242 1.00 42.94 82 TRP A CA 1
ATOM 572 C C . TRP A 1 82 ? 0.618 22.001 9.985 1.00 42.94 82 TRP A C 1
ATOM 574 O O . TRP A 1 82 ? 1.376 22.786 10.550 1.00 42.94 82 TRP A O 1
ATOM 584 N N . GLU A 1 83 ? 0.881 20.693 9.912 1.00 40.41 83 GLU A N 1
ATOM 585 C CA . GLU A 1 83 ? 2.186 20.115 10.235 1.00 40.41 83 GLU A CA 1
ATOM 586 C C . GLU A 1 83 ? 2.959 19.910 8.930 1.00 40.41 83 GLU A C 1
ATOM 588 O O . GLU A 1 83 ? 3.168 18.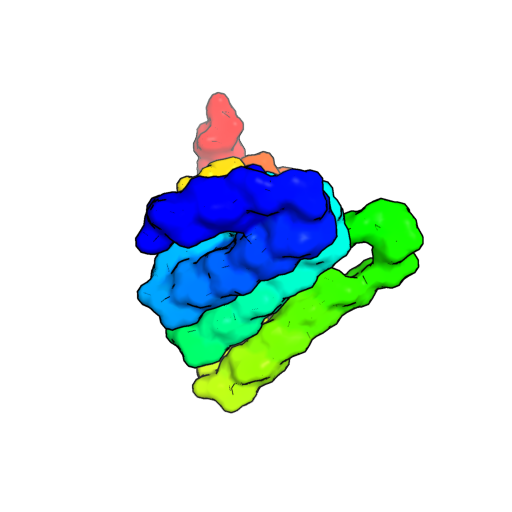800 8.444 1.00 40.41 83 GLU A O 1
ATOM 593 N N . THR A 1 84 ? 3.408 21.018 8.340 1.00 39.91 84 THR A N 1
ATOM 594 C CA . THR A 1 84 ? 4.470 21.010 7.329 1.00 39.91 84 THR A CA 1
ATOM 595 C C . THR A 1 84 ? 5.806 20.672 7.987 1.00 39.91 84 THR A C 1
ATOM 597 O O . THR A 1 84 ? 6.734 21.475 7.989 1.00 39.91 84 THR A O 1
ATOM 600 N N . ASP A 1 85 ? 5.914 19.475 8.549 1.00 40.25 85 ASP A N 1
ATOM 601 C CA . ASP A 1 85 ? 7.179 18.769 8.548 1.00 40.25 85 ASP A CA 1
ATOM 602 C C . ASP A 1 85 ? 6.954 17.551 7.656 1.00 40.25 85 ASP A C 1
ATOM 604 O O . ASP A 1 85 ? 6.346 16.557 8.052 1.00 40.25 85 ASP A O 1
ATOM 608 N N . TRP A 1 86 ? 7.441 17.645 6.416 1.00 40.78 86 TRP A N 1
ATOM 609 C CA . TRP A 1 86 ? 7.465 16.623 5.352 1.00 40.78 86 TRP A CA 1
ATOM 610 C C . TRP A 1 86 ? 8.035 15.248 5.807 1.00 40.78 86 TRP A C 1
ATOM 612 O O . TRP A 1 86 ? 8.186 14.304 5.030 1.00 40.78 86 TRP A O 1
ATOM 622 N N . GLY A 1 87 ? 8.377 15.118 7.087 1.00 45.72 87 GLY A N 1
ATOM 623 C CA . GLY A 1 87 ? 9.021 13.991 7.714 1.00 45.72 87 GLY A CA 1
ATOM 624 C C . GLY A 1 87 ? 8.100 12.964 8.360 1.00 45.72 87 GLY A C 1
ATOM 625 O O . GLY A 1 87 ? 8.533 11.833 8.408 1.00 45.72 87 GLY A O 1
ATOM 626 N N . LEU A 1 88 ? 6.888 13.225 8.863 1.00 50.00 88 LEU A N 1
ATOM 627 C CA . LEU A 1 88 ? 6.229 12.185 9.687 1.00 50.00 88 LEU A CA 1
ATOM 628 C C . LEU A 1 88 ? 5.731 10.971 8.887 1.00 50.00 88 LEU A C 1
ATOM 630 O O . LEU A 1 88 ? 6.145 9.860 9.202 1.00 50.00 88 LEU A O 1
ATOM 634 N N . GLY A 1 89 ? 4.937 11.152 7.828 1.00 50.28 89 GLY A N 1
ATOM 635 C CA . GLY A 1 89 ? 4.513 10.037 6.963 1.00 50.28 89 GLY A CA 1
ATOM 636 C C . GLY A 1 89 ? 5.695 9.379 6.239 1.00 50.28 89 GLY A C 1
ATOM 637 O O . GLY A 1 89 ? 5.852 8.159 6.257 1.00 50.28 89 GLY A O 1
ATOM 638 N N . THR A 1 90 ? 6.601 10.199 5.696 1.00 49.69 90 THR A N 1
ATOM 639 C CA . THR A 1 90 ? 7.801 9.749 4.974 1.00 49.69 90 THR A CA 1
ATOM 640 C C . THR A 1 90 ? 8.787 9.009 5.882 1.00 49.69 90 THR A C 1
ATOM 642 O O . THR A 1 90 ? 9.203 7.904 5.547 1.00 49.69 90 THR A O 1
ATOM 645 N N . ARG A 1 91 ? 9.119 9.556 7.062 1.00 58.16 91 ARG A N 1
ATOM 646 C CA . ARG A 1 91 ? 9.994 8.902 8.054 1.00 58.16 91 ARG A CA 1
ATOM 647 C C . ARG A 1 91 ? 9.315 7.703 8.692 1.00 58.16 91 ARG A C 1
ATOM 649 O O . ARG A 1 91 ? 10.002 6.784 9.115 1.00 58.16 91 ARG A O 1
ATOM 656 N N . PHE A 1 92 ? 7.988 7.693 8.791 1.00 61.38 92 PHE A N 1
ATOM 657 C CA . PHE A 1 92 ? 7.257 6.541 9.304 1.00 61.38 92 PHE A CA 1
ATOM 658 C C . PHE A 1 92 ? 7.350 5.363 8.333 1.00 61.38 92 PHE A C 1
ATOM 660 O O . PHE A 1 92 ? 7.751 4.278 8.744 1.00 61.38 92 PHE A O 1
ATOM 667 N N . VAL A 1 93 ? 7.105 5.602 7.043 1.00 60.94 93 VAL A N 1
ATOM 668 C CA . VAL A 1 93 ? 7.365 4.633 5.970 1.00 60.94 93 VAL A CA 1
ATOM 669 C C . VAL A 1 93 ? 8.835 4.196 5.980 1.00 60.94 93 VAL A C 1
ATOM 671 O O . VAL A 1 93 ? 9.111 2.999 5.981 1.00 60.94 93 VAL A O 1
ATOM 674 N N . GLU A 1 94 ? 9.786 5.136 6.076 1.00 61.50 94 GLU A N 1
ATOM 675 C CA . GLU A 1 94 ? 11.224 4.832 6.164 1.00 61.50 94 GLU A CA 1
ATOM 676 C C . GLU A 1 94 ? 11.565 3.935 7.360 1.00 61.50 94 GLU A C 1
ATOM 678 O O . GLU A 1 94 ? 12.273 2.946 7.197 1.00 61.50 94 GLU A O 1
ATOM 683 N N . LYS A 1 95 ? 11.007 4.224 8.534 1.00 64.69 95 LYS A N 1
ATOM 684 C CA . LYS A 1 95 ? 11.249 3.475 9.766 1.00 64.69 95 LYS A CA 1
ATOM 685 C C . LYS A 1 95 ? 10.614 2.085 9.749 1.00 64.69 95 LYS A C 1
ATOM 687 O O . LYS A 1 95 ? 11.222 1.139 10.241 1.00 64.69 95 LYS A O 1
ATOM 692 N N . LEU A 1 96 ? 9.423 1.933 9.165 1.00 64.06 96 LEU A N 1
ATOM 693 C CA . LEU A 1 96 ? 8.817 0.612 8.947 1.00 64.06 96 LEU A CA 1
ATOM 694 C C . LEU A 1 96 ? 9.664 -0.230 7.985 1.00 64.06 96 LEU A C 1
ATOM 696 O O . LEU A 1 96 ? 9.842 -1.426 8.202 1.00 64.06 96 LEU A O 1
ATOM 700 N N . LEU A 1 97 ? 10.236 0.403 6.960 1.00 61.88 97 LEU A N 1
ATOM 701 C CA . LEU A 1 97 ? 11.143 -0.249 6.020 1.00 61.88 97 LEU A CA 1
ATOM 702 C C . LEU A 1 97 ? 12.470 -0.642 6.678 1.00 61.88 97 LEU A C 1
ATOM 704 O O . LEU A 1 97 ? 12.939 -1.745 6.440 1.00 61.88 97 LEU A O 1
ATOM 708 N N . GLU A 1 98 ? 13.051 0.182 7.550 1.00 65.50 98 GLU A N 1
ATOM 709 C CA . GLU A 1 98 ? 14.239 -0.196 8.338 1.00 65.50 98 GLU A CA 1
ATOM 710 C C . GLU A 1 98 ? 13.980 -1.415 9.235 1.00 65.50 98 GLU A C 1
ATOM 712 O O . GLU A 1 98 ? 14.791 -2.342 9.271 1.00 65.50 98 GLU A O 1
ATOM 717 N N . MET A 1 99 ? 12.826 -1.451 9.911 1.00 61.75 99 MET A N 1
ATOM 718 C CA . MET A 1 99 ? 12.404 -2.601 10.722 1.00 61.75 99 MET A CA 1
ATOM 719 C C . MET A 1 99 ? 12.267 -3.880 9.884 1.00 61.75 99 MET A C 1
ATOM 721 O O . MET A 1 99 ? 12.581 -4.967 10.363 1.00 61.75 99 MET A O 1
ATOM 725 N N . ALA A 1 100 ? 11.833 -3.748 8.631 1.00 55.69 100 ALA A N 1
ATOM 726 C CA . ALA A 1 100 ? 11.642 -4.850 7.698 1.00 55.69 100 ALA A CA 1
ATOM 727 C C . ALA A 1 100 ? 12.942 -5.333 7.031 1.00 55.69 100 ALA A C 1
ATOM 729 O O . ALA A 1 100 ? 13.155 -6.532 6.871 1.00 55.69 100 ALA A O 1
ATOM 730 N N . ILE A 1 101 ? 13.835 -4.413 6.655 1.00 57.28 101 ILE A N 1
ATOM 731 C CA . ILE A 1 101 ? 15.102 -4.713 5.965 1.00 57.28 101 ILE A CA 1
ATOM 732 C C . ILE A 1 101 ? 16.051 -5.504 6.876 1.00 57.28 101 ILE A C 1
ATOM 734 O O . ILE A 1 101 ? 16.767 -6.387 6.399 1.00 57.28 101 ILE A O 1
ATOM 738 N N . GLY A 1 102 ? 16.003 -5.271 8.193 1.00 54.72 102 GLY A N 1
ATOM 739 C CA . GLY A 1 102 ? 16.719 -6.089 9.176 1.00 54.72 102 GLY A CA 1
ATOM 740 C C . GLY A 1 102 ? 16.317 -7.574 9.179 1.00 54.72 102 GLY A C 1
ATOM 741 O O . GLY A 1 102 ? 17.069 -8.395 9.700 1.00 54.72 102 GLY A O 1
ATOM 742 N N . ALA A 1 103 ? 15.175 -7.935 8.578 1.00 47.88 103 ALA A N 1
ATOM 743 C CA . ALA A 1 103 ? 14.625 -9.291 8.583 1.00 47.88 103 ALA A CA 1
ATOM 744 C C . ALA A 1 103 ? 15.057 -10.177 7.393 1.00 47.88 103 ALA A C 1
ATOM 746 O O . ALA A 1 103 ? 14.774 -11.373 7.412 1.00 47.88 103 ALA A O 1
ATOM 747 N N . GLY A 1 104 ? 15.788 -9.651 6.400 1.00 46.28 104 GLY A N 1
ATOM 748 C CA . GLY A 1 104 ? 16.461 -10.476 5.388 1.00 46.28 104 GLY A CA 1
ATOM 749 C C . GLY A 1 104 ? 16.228 -10.059 3.936 1.00 46.28 104 GLY A C 1
ATOM 750 O O . GLY A 1 104 ? 15.148 -10.240 3.389 1.00 46.28 104 GLY A O 1
ATOM 751 N N . GLY A 1 105 ? 17.289 -9.571 3.286 1.00 50.69 105 GLY A N 1
ATOM 752 C CA . GLY A 1 105 ? 17.518 -9.621 1.830 1.00 50.69 105 GLY A CA 1
ATOM 753 C C . GLY A 1 105 ? 16.605 -8.810 0.898 1.00 50.69 105 GLY A C 1
ATOM 754 O O . GLY A 1 105 ? 16.964 -8.623 -0.263 1.00 50.69 105 GLY A O 1
ATOM 755 N N . VAL A 1 106 ? 15.457 -8.322 1.361 1.00 57.94 106 VAL A N 1
ATOM 756 C CA . VAL A 1 106 ? 14.502 -7.568 0.541 1.00 57.94 106 VAL A CA 1
ATOM 757 C C . VAL A 1 106 ? 14.912 -6.096 0.474 1.00 57.94 106 VAL A C 1
ATOM 759 O O . VAL A 1 106 ? 15.100 -5.441 1.499 1.00 57.94 106 VAL A O 1
ATOM 762 N N . THR A 1 107 ? 15.047 -5.550 -0.740 1.00 69.69 107 THR A N 1
ATOM 763 C CA . THR A 1 107 ? 15.313 -4.120 -0.928 1.00 69.69 107 THR A CA 1
ATOM 764 C C . THR A 1 107 ? 14.024 -3.320 -0.784 1.00 69.69 107 THR A C 1
ATOM 766 O O . THR A 1 107 ? 12.950 -3.716 -1.238 1.00 69.69 107 THR A O 1
ATOM 769 N N . ARG A 1 108 ? 14.149 -2.136 -0.190 1.00 70.94 108 ARG A N 1
ATOM 770 C CA . ARG A 1 108 ? 13.065 -1.165 -0.038 1.00 70.94 108 ARG A CA 1
ATOM 771 C C . ARG A 1 108 ? 12.268 -0.918 -1.322 1.00 70.94 108 ARG A C 1
ATOM 773 O O . ARG A 1 108 ? 11.043 -0.871 -1.294 1.00 70.94 108 ARG A O 1
ATOM 780 N N . ALA A 1 109 ? 12.973 -0.781 -2.440 1.00 75.44 109 ALA A N 1
ATOM 781 C CA . ALA A 1 109 ? 12.370 -0.514 -3.736 1.00 75.44 109 ALA A CA 1
ATOM 782 C C . ALA A 1 109 ? 11.446 -1.647 -4.216 1.00 75.44 109 ALA A C 1
ATOM 784 O O . ALA A 1 109 ? 10.399 -1.365 -4.791 1.00 75.44 109 ALA A O 1
ATOM 785 N N . SER A 1 110 ? 11.787 -2.910 -3.935 1.00 75.12 110 SER A N 1
ATOM 786 C CA . SER A 1 110 ? 10.945 -4.060 -4.290 1.00 75.12 110 SER A CA 1
ATOM 787 C C . SER A 1 110 ? 9.640 -4.076 -3.498 1.00 75.12 110 SER A C 1
ATOM 789 O O . SER A 1 110 ? 8.581 -4.306 -4.070 1.00 75.12 110 SER A O 1
ATOM 791 N N . VAL A 1 111 ? 9.687 -3.743 -2.205 1.00 72.31 111 VAL A N 1
ATOM 792 C CA . VAL A 1 111 ? 8.466 -3.667 -1.387 1.00 72.31 111 VAL A CA 1
ATOM 793 C C . VAL A 1 111 ? 7.558 -2.535 -1.866 1.00 72.31 111 VAL A C 1
ATOM 795 O O . VAL A 1 111 ? 6.351 -2.719 -1.999 1.00 72.31 111 VAL A O 1
ATOM 798 N N . LEU A 1 112 ? 8.133 -1.370 -2.183 1.00 74.81 112 LEU A N 1
ATOM 799 C CA . LEU A 1 112 ? 7.371 -0.249 -2.736 1.00 74.81 112 LEU A CA 1
ATOM 800 C C . LEU A 1 112 ? 6.723 -0.597 -4.080 1.00 74.81 112 LEU A C 1
ATOM 802 O O . LEU A 1 112 ? 5.588 -0.204 -4.344 1.00 74.81 112 LEU A O 1
ATOM 806 N N . LEU A 1 113 ? 7.406 -1.385 -4.905 1.00 77.62 113 LEU A N 1
ATOM 807 C CA . LEU A 1 113 ? 6.855 -1.878 -6.159 1.00 77.62 113 LEU A CA 1
ATOM 808 C C . LEU A 1 113 ? 5.639 -2.798 -5.942 1.00 77.62 113 LEU A C 1
ATOM 810 O O . LEU A 1 113 ? 4.648 -2.666 -6.660 1.00 77.62 113 LEU A O 1
ATOM 814 N N . ASP A 1 114 ? 5.678 -3.693 -4.954 1.00 75.94 114 ASP A N 1
ATOM 815 C CA . ASP A 1 114 ? 4.553 -4.589 -4.652 1.00 75.94 114 ASP A CA 1
ATOM 816 C C . ASP A 1 114 ? 3.319 -3.820 -4.158 1.00 75.94 114 ASP A C 1
ATOM 818 O O . ASP A 1 114 ? 2.193 -4.113 -4.563 1.00 75.94 114 ASP A O 1
ATOM 822 N N . ILE A 1 115 ? 3.523 -2.773 -3.355 1.00 68.69 115 ILE A N 1
ATOM 823 C CA . ILE A 1 115 ? 2.440 -1.883 -2.907 1.00 68.69 115 ILE A CA 1
ATOM 824 C C . ILE A 1 115 ? 1.837 -1.135 -4.080 1.00 68.69 115 ILE A C 1
ATOM 826 O O . ILE A 1 115 ? 0.620 -1.090 -4.217 1.00 68.69 115 ILE A O 1
ATOM 830 N N . ALA A 1 116 ? 2.677 -0.554 -4.934 1.00 76.38 116 ALA A N 1
ATOM 831 C CA . ALA A 1 116 ? 2.198 0.163 -6.099 1.00 76.38 116 ALA A CA 1
ATOM 832 C C . ALA A 1 116 ? 1.338 -0.738 -6.992 1.00 76.38 116 ALA A C 1
ATOM 834 O O . ALA A 1 116 ? 0.290 -0.313 -7.471 1.00 76.38 116 ALA A O 1
ATOM 835 N N . LYS A 1 117 ? 1.737 -2.002 -7.173 1.00 77.00 117 LYS A N 1
ATOM 836 C CA . LYS A 1 117 ? 0.940 -2.999 -7.898 1.00 77.00 117 LYS A CA 1
ATOM 837 C C . LYS A 1 117 ? -0.394 -3.278 -7.199 1.00 77.00 117 LYS A C 1
ATOM 839 O O . LYS A 1 117 ? -1.418 -3.339 -7.877 1.00 77.00 117 LYS A O 1
ATOM 844 N N . ALA A 1 118 ? -0.407 -3.393 -5.870 1.00 71.12 118 ALA A N 1
ATOM 845 C CA . ALA A 1 118 ? -1.640 -3.552 -5.097 1.00 71.12 118 ALA A CA 1
ATOM 846 C C . ALA A 1 118 ? -2.569 -2.326 -5.211 1.00 71.12 118 ALA A C 1
ATOM 848 O O . ALA A 1 118 ? -3.768 -2.493 -5.417 1.00 71.12 118 ALA A O 1
ATOM 849 N N . GLN A 1 119 ? -2.021 -1.107 -5.164 1.00 68.69 119 GLN A N 1
ATOM 850 C CA . GLN A 1 119 ? -2.756 0.150 -5.355 1.00 68.69 119 GLN A CA 1
ATOM 851 C C . GLN A 1 119 ? -3.332 0.271 -6.773 1.00 68.69 119 GLN A C 1
ATOM 853 O O . GLN A 1 119 ? -4.477 0.672 -6.952 1.00 68.69 119 GLN A O 1
ATOM 858 N N . ILE A 1 120 ? -2.576 -0.143 -7.797 1.00 75.31 120 ILE A N 1
ATOM 859 C CA . ILE A 1 120 ? -3.078 -0.218 -9.178 1.00 75.31 120 ILE A CA 1
ATOM 860 C C . ILE A 1 120 ? -4.249 -1.205 -9.263 1.00 75.31 120 ILE A C 1
ATOM 862 O O . ILE A 1 120 ? -5.266 -0.891 -9.879 1.00 75.31 120 ILE A O 1
ATOM 866 N N . ALA A 1 121 ? -4.130 -2.377 -8.632 1.00 72.69 121 ALA A N 1
ATOM 867 C CA . ALA A 1 121 ? -5.181 -3.393 -8.632 1.00 72.69 121 ALA A CA 1
ATOM 868 C C . ALA A 1 121 ? -6.448 -2.949 -7.879 1.00 72.69 121 ALA A C 1
ATOM 870 O O . ALA A 1 121 ? -7.549 -3.325 -8.278 1.00 72.69 121 ALA A O 1
ATOM 871 N N . SER A 1 122 ? -6.311 -2.136 -6.827 1.00 63.66 122 SER A N 1
ATOM 872 C CA . SER A 1 122 ? -7.440 -1.562 -6.085 1.00 63.66 122 SER A CA 1
ATOM 873 C C . SER A 1 122 ? -8.035 -0.303 -6.731 1.00 63.66 122 SER A C 1
ATOM 875 O O . SER A 1 122 ? -9.051 0.200 -6.254 1.00 63.66 122 SER A O 1
ATOM 877 N N . GLY A 1 123 ? -7.443 0.202 -7.821 1.00 71.50 123 GLY A N 1
ATOM 878 C CA . GLY A 1 123 ? -7.895 1.403 -8.530 1.00 71.50 123 GLY A CA 1
ATOM 879 C C . GLY A 1 123 ? -7.365 2.726 -7.962 1.00 71.50 123 GLY A C 1
ATOM 880 O O . GLY A 1 123 ? -7.700 3.788 -8.489 1.00 71.50 123 GLY A O 1
ATOM 881 N N . ASP A 1 124 ? -6.506 2.691 -6.940 1.00 73.06 124 ASP A N 1
ATOM 882 C CA . ASP A 1 124 ? -5.831 3.865 -6.379 1.00 73.06 124 ASP A CA 1
ATOM 883 C C . ASP A 1 124 ? -4.618 4.272 -7.234 1.00 73.06 124 ASP A C 1
ATOM 885 O O . ASP A 1 124 ? -3.448 4.104 -6.879 1.00 73.06 124 ASP A O 1
ATOM 889 N N . ALA A 1 125 ? -4.902 4.821 -8.415 1.00 76.06 125 ALA A N 1
ATOM 890 C CA . ALA A 1 125 ? -3.866 5.267 -9.340 1.00 76.06 125 ALA A CA 1
ATOM 891 C C . ALA A 1 125 ? -3.033 6.440 -8.788 1.00 76.06 125 ALA A C 1
ATOM 893 O O . ALA A 1 125 ? -1.862 6.575 -9.144 1.00 76.06 125 ALA A O 1
ATOM 894 N N . ALA A 1 126 ? -3.610 7.294 -7.935 1.00 73.50 126 ALA A N 1
ATOM 895 C CA . ALA A 1 126 ? -2.905 8.433 -7.348 1.00 73.50 126 ALA A CA 1
ATOM 896 C C . ALA A 1 126 ? -1.893 7.973 -6.289 1.00 73.50 126 ALA A C 1
ATOM 898 O O . ALA A 1 126 ? -0.723 8.362 -6.358 1.00 73.50 126 ALA A O 1
ATOM 899 N N . GLY A 1 127 ? -2.310 7.088 -5.378 1.00 66.50 127 GLY A N 1
ATOM 900 C CA . GLY A 1 127 ? -1.426 6.467 -4.398 1.00 66.50 127 GLY A CA 1
ATOM 901 C C . GLY A 1 127 ? -0.339 5.630 -5.063 1.00 66.50 127 GLY A C 1
ATOM 902 O O . GLY A 1 127 ? 0.835 5.790 -4.729 1.00 66.50 127 GLY A O 1
ATOM 903 N N . ALA A 1 128 ? -0.683 4.843 -6.091 1.00 75.44 128 ALA A N 1
ATOM 904 C CA . ALA A 1 128 ? 0.292 4.064 -6.856 1.00 75.44 128 ALA A CA 1
ATOM 905 C C . ALA A 1 128 ? 1.421 4.930 -7.430 1.00 75.44 128 ALA A C 1
ATOM 907 O O . ALA A 1 128 ? 2.594 4.580 -7.304 1.00 75.44 128 ALA A O 1
ATOM 908 N N . ARG A 1 129 ? 1.095 6.082 -8.030 1.00 80.81 129 ARG A N 1
ATOM 909 C CA . ARG A 1 129 ? 2.097 7.003 -8.597 1.00 80.81 129 ARG A CA 1
ATOM 910 C C . ARG A 1 129 ? 3.038 7.563 -7.532 1.00 80.81 129 ARG A C 1
ATOM 912 O O . ARG A 1 129 ? 4.238 7.665 -7.784 1.00 80.81 129 ARG A O 1
ATOM 919 N N . ALA A 1 130 ? 2.515 7.923 -6.358 1.00 75.25 130 ALA A N 1
ATOM 920 C CA . ALA A 1 130 ? 3.331 8.428 -5.254 1.00 75.25 130 ALA A CA 1
ATOM 921 C C . ALA A 1 130 ? 4.299 7.349 -4.741 1.00 75.25 130 ALA A C 1
ATOM 923 O O . ALA A 1 130 ? 5.497 7.598 -4.586 1.00 75.25 130 ALA A O 1
ATOM 924 N N . THR A 1 131 ? 3.798 6.125 -4.570 1.00 73.69 131 THR A N 1
ATOM 925 C CA . THR A 1 131 ? 4.595 4.966 -4.161 1.00 73.69 131 THR A CA 1
ATOM 926 C C . THR A 1 131 ? 5.683 4.624 -5.183 1.00 73.69 131 THR A C 1
ATOM 928 O O . THR A 1 131 ? 6.834 4.404 -4.808 1.00 73.69 131 THR A O 1
ATOM 931 N N . LEU A 1 132 ? 5.360 4.636 -6.480 1.00 79.75 132 LEU A N 1
ATOM 932 C CA . LEU A 1 132 ? 6.304 4.347 -7.566 1.00 79.75 132 LEU A CA 1
ATOM 933 C C . LEU A 1 132 ? 7.404 5.394 -7.692 1.00 79.75 132 LEU A C 1
ATOM 935 O O . LEU A 1 132 ? 8.557 5.033 -7.919 1.00 79.75 132 LEU A O 1
ATOM 939 N N . ALA A 1 133 ? 7.085 6.674 -7.491 1.00 81.25 133 ALA A N 1
ATOM 940 C CA . ALA A 1 133 ? 8.098 7.724 -7.447 1.00 81.25 133 ALA A CA 1
ATOM 941 C C . ALA A 1 133 ? 9.125 7.462 -6.337 1.00 81.25 133 ALA A C 1
ATOM 943 O O . ALA A 1 133 ? 10.324 7.645 -6.543 1.00 81.25 133 ALA A O 1
ATOM 944 N N . ARG A 1 134 ? 8.676 6.960 -5.181 1.00 76.44 134 ARG A N 1
ATOM 945 C CA . ARG A 1 134 ? 9.585 6.585 -4.097 1.00 76.44 134 ARG A CA 1
ATOM 946 C C . ARG A 1 134 ? 10.368 5.309 -4.406 1.00 76.44 134 ARG A C 1
ATOM 948 O O . ARG A 1 134 ? 11.579 5.289 -4.200 1.00 76.44 134 ARG A O 1
ATOM 955 N N . ALA A 1 135 ? 9.705 4.289 -4.956 1.00 82.31 135 ALA A N 1
ATOM 956 C CA . ALA A 1 135 ? 10.349 3.051 -5.397 1.00 82.31 135 ALA A CA 1
ATOM 957 C C . ALA A 1 135 ? 11.487 3.333 -6.387 1.00 82.31 135 ALA A C 1
ATOM 959 O O . ALA A 1 135 ? 12.544 2.714 -6.305 1.00 82.31 135 ALA A O 1
ATOM 960 N N . PHE A 1 136 ? 11.286 4.302 -7.285 1.00 84.81 136 PHE A N 1
ATOM 961 C CA . PHE A 1 136 ? 12.273 4.734 -8.266 1.00 84.81 136 PHE A CA 1
ATOM 962 C C . PHE A 1 136 ? 13.533 5.323 -7.620 1.00 84.81 136 PHE A C 1
ATOM 964 O O . PHE A 1 136 ? 14.643 4.934 -7.978 1.00 84.81 136 PHE A O 1
ATOM 971 N N . GLU A 1 137 ? 13.382 6.240 -6.660 1.00 80.06 137 GLU A N 1
ATOM 972 C CA . GLU A 1 137 ? 14.529 6.842 -5.966 1.00 80.06 137 GLU A CA 1
ATOM 973 C C . GLU A 1 137 ? 15.284 5.819 -5.115 1.00 80.06 137 GLU A C 1
ATOM 975 O O . GLU A 1 137 ? 16.512 5.772 -5.151 1.00 80.06 137 GLU A O 1
ATOM 980 N N . ASP A 1 138 ? 14.566 4.942 -4.415 1.00 74.31 138 ASP A N 1
ATOM 981 C CA . ASP A 1 138 ? 15.199 3.916 -3.589 1.00 74.31 138 ASP A CA 1
ATOM 982 C C . ASP A 1 138 ? 15.872 2.827 -4.451 1.00 74.31 138 ASP A C 1
ATOM 984 O O . ASP A 1 138 ? 16.897 2.269 -4.059 1.00 74.31 138 ASP A O 1
ATOM 988 N N . ALA A 1 139 ? 15.347 2.545 -5.651 1.00 83.31 139 ALA A N 1
ATOM 989 C CA . ALA A 1 139 ? 15.947 1.592 -6.582 1.00 83.31 139 ALA A CA 1
ATOM 990 C C . ALA A 1 139 ? 17.329 2.050 -7.057 1.00 83.31 139 ALA A C 1
ATOM 992 O O . ALA A 1 139 ? 18.216 1.213 -7.196 1.00 83.31 139 ALA A O 1
ATOM 993 N N . LYS A 1 140 ? 17.551 3.363 -7.234 1.00 82.44 140 LYS A N 1
ATOM 994 C CA . LYS A 1 140 ? 18.861 3.926 -7.622 1.00 82.44 140 LYS A CA 1
ATOM 995 C C . LYS A 1 140 ? 19.972 3.631 -6.613 1.00 82.44 140 LYS A C 1
ATOM 997 O O . LYS A 1 140 ? 21.143 3.701 -6.972 1.00 82.44 140 LYS A O 1
ATOM 1002 N N . LEU A 1 141 ? 19.614 3.309 -5.370 1.00 79.88 141 LEU A N 1
ATOM 1003 C CA . LEU A 1 141 ? 20.555 2.987 -4.297 1.00 79.88 141 LEU A CA 1
ATOM 1004 C C . LEU A 1 141 ? 20.969 1.505 -4.290 1.00 79.88 141 LEU A C 1
ATOM 1006 O O . LEU A 1 141 ? 21.814 1.110 -3.490 1.00 79.88 141 LEU A O 1
ATOM 1010 N N . ILE A 1 142 ? 20.392 0.668 -5.159 1.00 75.12 142 ILE A N 1
ATOM 1011 C CA . ILE A 1 142 ? 20.736 -0.754 -5.254 1.00 75.12 142 ILE A CA 1
ATOM 1012 C C . ILE A 1 142 ? 22.111 -0.911 -5.919 1.00 75.12 142 ILE A C 1
ATOM 1014 O O . ILE A 1 142 ? 22.282 -0.626 -7.102 1.00 75.12 142 ILE A O 1
ATOM 1018 N N . GLU A 1 143 ? 23.084 -1.444 -5.177 1.00 72.81 143 GLU A N 1
ATOM 1019 C CA . GLU A 1 143 ? 24.449 -1.671 -5.679 1.00 72.81 143 GLU A CA 1
ATOM 1020 C C . GLU A 1 143 ? 24.521 -2.757 -6.767 1.00 72.81 143 GLU A C 1
ATOM 1022 O O . GLU A 1 143 ? 25.321 -2.680 -7.705 1.00 72.81 143 GLU A O 1
ATOM 1027 N N . ASN A 1 144 ? 23.674 -3.788 -6.667 1.00 76.69 144 ASN A N 1
ATOM 1028 C CA . ASN A 1 144 ? 23.615 -4.854 -7.661 1.00 76.69 144 ASN A CA 1
ATOM 1029 C C . ASN A 1 144 ? 22.985 -4.336 -8.962 1.00 76.69 144 ASN A C 1
ATOM 1031 O O . ASN A 1 144 ? 21.768 -4.187 -9.049 1.00 76.69 144 ASN A O 1
ATOM 1035 N N . LYS A 1 145 ? 23.808 -4.162 -10.002 1.00 77.06 145 LYS A N 1
ATOM 1036 C CA . LYS A 1 145 ? 23.390 -3.670 -11.327 1.00 77.06 145 LYS A CA 1
ATOM 1037 C C . LYS A 1 145 ? 22.237 -4.458 -11.962 1.00 77.06 145 LYS A C 1
ATOM 1039 O O . LYS A 1 145 ? 21.409 -3.858 -12.640 1.00 77.06 145 LYS A O 1
ATOM 1044 N N . TYR A 1 146 ? 22.165 -5.773 -11.744 1.00 72.81 146 TYR A N 1
ATOM 1045 C CA . TYR A 1 146 ? 21.062 -6.597 -12.253 1.00 72.81 146 TYR A CA 1
ATOM 1046 C C . TYR A 1 146 ? 19.761 -6.341 -11.487 1.00 72.81 146 TYR A C 1
ATOM 1048 O O . TYR A 1 146 ? 18.702 -6.224 -12.100 1.00 72.81 146 TYR A O 1
ATOM 1056 N N . GLY A 1 147 ? 19.842 -6.214 -10.159 1.00 74.19 147 GLY A N 1
ATOM 1057 C CA . GLY A 1 147 ? 18.696 -5.842 -9.325 1.00 74.19 147 GLY A CA 1
ATOM 1058 C C . GLY A 1 147 ? 18.198 -4.435 -9.652 1.00 74.19 147 GLY A C 1
ATOM 1059 O O . GLY A 1 147 ? 17.019 -4.254 -9.924 1.00 74.19 147 GLY A O 1
ATOM 1060 N N . LEU A 1 148 ? 19.118 -3.472 -9.738 1.00 81.69 148 LEU A N 1
ATOM 1061 C CA . LEU A 1 148 ? 18.863 -2.090 -10.141 1.00 81.69 148 LEU A CA 1
ATOM 1062 C C . LEU A 1 148 ? 18.084 -2.012 -11.460 1.00 81.69 148 LEU A C 1
ATOM 1064 O O . LEU A 1 148 ? 17.036 -1.373 -11.516 1.00 81.69 148 LEU A O 1
ATOM 1068 N N . PHE A 1 149 ? 18.582 -2.671 -12.514 1.00 84.50 149 PHE A N 1
ATOM 1069 C CA . PHE A 1 149 ? 17.956 -2.629 -13.836 1.00 84.50 149 PHE A CA 1
ATOM 1070 C C . PHE A 1 149 ? 16.525 -3.180 -13.811 1.00 84.50 149 PHE A C 1
ATOM 1072 O O . PHE A 1 149 ? 15.609 -2.511 -14.286 1.00 84.50 149 PHE A O 1
ATOM 1079 N N . ASN A 1 150 ? 16.322 -4.364 -13.225 1.00 83.75 150 ASN A N 1
ATOM 1080 C CA . ASN A 1 150 ? 15.005 -5.000 -13.179 1.00 83.75 150 ASN A CA 1
ATOM 1081 C C . ASN A 1 150 ? 14.010 -4.196 -12.338 1.00 83.75 150 ASN A C 1
ATOM 1083 O O . ASN A 1 150 ? 12.881 -3.978 -12.769 1.00 83.75 150 ASN A O 1
ATOM 1087 N N . THR A 1 151 ? 14.429 -3.701 -11.172 1.00 84.25 151 THR A N 1
ATOM 1088 C CA . THR A 1 151 ? 13.550 -2.912 -10.306 1.00 84.25 151 THR A CA 1
ATOM 1089 C C . THR A 1 151 ? 13.164 -1.587 -10.962 1.00 84.25 151 THR A C 1
ATOM 1091 O O . THR A 1 151 ? 11.990 -1.228 -10.952 1.00 84.25 151 THR A O 1
ATOM 1094 N N . LEU A 1 152 ? 14.108 -0.869 -11.583 1.00 89.56 152 LEU A N 1
ATOM 1095 C CA . LEU A 1 152 ? 13.789 0.374 -12.293 1.00 89.56 152 LEU A CA 1
ATOM 1096 C C . LEU A 1 152 ? 12.874 0.125 -13.500 1.00 89.56 152 LEU A C 1
ATOM 1098 O O . LEU A 1 152 ? 11.952 0.907 -13.728 1.00 89.56 152 LEU A O 1
ATOM 1102 N N . LEU A 1 153 ? 13.092 -0.962 -14.247 1.00 89.56 153 LEU A N 1
ATOM 1103 C CA . LEU A 1 153 ? 12.228 -1.342 -15.364 1.00 89.56 153 LEU A CA 1
ATOM 1104 C C . LEU A 1 153 ? 10.793 -1.604 -14.889 1.00 89.56 153 LEU A C 1
ATOM 1106 O O . LEU A 1 153 ? 9.849 -1.038 -15.442 1.00 89.56 153 LEU A O 1
ATOM 1110 N N . ASP A 1 154 ? 10.629 -2.395 -13.831 1.00 89.88 154 ASP A N 1
ATOM 1111 C CA . ASP A 1 154 ? 9.318 -2.713 -13.266 1.00 89.88 154 ASP A CA 1
ATOM 1112 C C . ASP A 1 154 ? 8.593 -1.476 -12.722 1.00 89.88 154 ASP A C 1
ATOM 1114 O O . ASP A 1 154 ? 7.378 -1.345 -12.904 1.00 89.88 154 ASP A O 1
ATOM 1118 N N . VAL A 1 155 ? 9.320 -0.551 -12.086 1.00 91.19 155 VAL A N 1
ATOM 1119 C CA . VAL A 1 155 ? 8.762 0.721 -11.606 1.00 91.19 155 VAL A CA 1
ATOM 1120 C C . VAL A 1 155 ? 8.229 1.544 -12.774 1.00 91.19 155 VAL A C 1
ATOM 1122 O O . VAL A 1 155 ? 7.094 2.015 -12.729 1.00 91.19 155 VAL A O 1
ATOM 1125 N N . VAL A 1 156 ? 9.000 1.671 -13.856 1.00 93.44 156 VAL A N 1
ATOM 1126 C CA . VAL A 1 156 ? 8.584 2.445 -15.031 1.00 93.44 156 VAL A CA 1
ATOM 1127 C C . VAL A 1 156 ? 7.367 1.822 -15.722 1.00 93.44 156 VAL A C 1
ATOM 1129 O O . VAL A 1 156 ? 6.429 2.535 -16.086 1.00 93.44 156 VAL A O 1
ATOM 1132 N N . LEU A 1 157 ? 7.348 0.497 -15.884 1.00 90.50 157 LEU A N 1
ATOM 1133 C CA . LEU A 1 157 ? 6.207 -0.204 -16.477 1.00 90.50 157 LEU A CA 1
ATOM 1134 C C . LEU A 1 157 ? 4.951 -0.076 -15.607 1.00 90.50 157 LEU A C 1
ATOM 1136 O O . LEU A 1 157 ? 3.858 0.147 -16.131 1.00 90.50 157 LEU A O 1
ATOM 1140 N N . SER A 1 158 ? 5.103 -0.144 -14.284 1.00 88.81 158 SER A N 1
ATOM 1141 C CA . SER A 1 158 ? 3.999 0.046 -13.337 1.00 88.81 158 SER A CA 1
ATOM 1142 C C . SER A 1 158 ? 3.490 1.495 -13.335 1.00 88.81 158 SER A C 1
ATOM 1144 O O . SER A 1 158 ?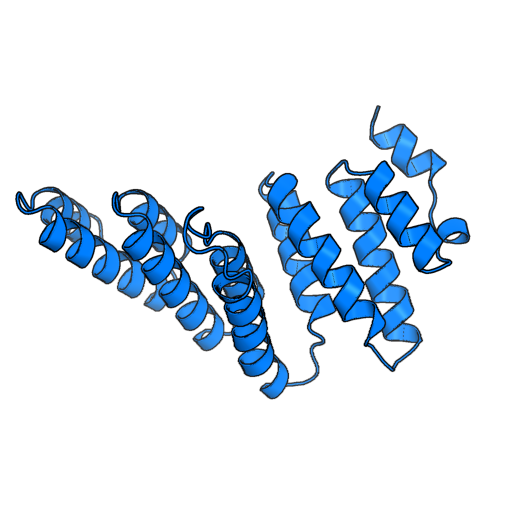 2.285 1.718 -13.239 1.00 88.81 158 SER A O 1
ATOM 1146 N N . GLN A 1 159 ? 4.368 2.487 -13.535 1.00 89.81 159 GLN A N 1
ATOM 1147 C CA . GLN A 1 159 ? 3.987 3.901 -13.677 1.00 89.81 159 GLN A CA 1
ATOM 1148 C C . GLN A 1 159 ? 3.165 4.135 -14.950 1.00 89.81 159 GLN A C 1
ATOM 1150 O O . GLN A 1 159 ? 2.178 4.868 -14.938 1.00 89.81 159 GLN A O 1
ATOM 1155 N N . ALA A 1 160 ? 3.518 3.465 -16.048 1.00 89.56 160 ALA A N 1
ATOM 1156 C CA . ALA A 1 160 ? 2.704 3.487 -17.259 1.00 89.56 160 ALA A CA 1
ATOM 1157 C C . ALA A 1 160 ? 1.340 2.808 -17.031 1.00 89.56 160 ALA A C 1
ATOM 1159 O O . ALA A 1 160 ? 0.316 3.322 -17.480 1.00 89.56 160 ALA A O 1
ATOM 1160 N N . ALA A 1 161 ? 1.311 1.690 -16.295 1.00 85.19 161 ALA A N 1
ATOM 1161 C CA . ALA A 1 161 ? 0.088 0.953 -15.976 1.00 85.19 161 ALA A CA 1
ATOM 1162 C C . ALA A 1 161 ? -0.867 1.715 -15.036 1.00 85.19 161 ALA A C 1
ATOM 1164 O O . ALA A 1 161 ? -2.078 1.556 -15.159 1.00 85.19 161 ALA A O 1
ATOM 1165 N N . SER A 1 162 ? -0.358 2.593 -14.163 1.00 80.69 162 SER A N 1
ATOM 1166 C CA . SER A 1 162 ? -1.181 3.516 -13.357 1.00 80.69 162 SER A CA 1
ATOM 1167 C C . SER A 1 162 ? -1.756 4.695 -14.169 1.00 80.69 162 SER A C 1
ATOM 1169 O O . SER A 1 162 ? -2.356 5.626 -13.618 1.00 80.69 162 SER A O 1
ATOM 1171 N N . GLY A 1 163 ? -1.567 4.687 -15.494 1.00 84.75 163 GLY A N 1
ATOM 1172 C CA . GLY A 1 163 ? -2.035 5.712 -16.421 1.00 84.75 163 GLY A CA 1
ATOM 1173 C C . GLY A 1 163 ? -1.140 6.952 -16.483 1.00 84.75 163 GLY A C 1
ATOM 1174 O O . GLY A 1 163 ? -1.580 7.986 -16.985 1.00 84.75 163 GLY A O 1
ATOM 1175 N N . ASP A 1 164 ? 0.082 6.906 -15.938 1.00 87.94 164 ASP A N 1
ATOM 1176 C CA . ASP A 1 164 ? 1.046 8.012 -15.995 1.00 87.94 164 ASP A CA 1
ATOM 1177 C C . ASP A 1 164 ? 2.154 7.767 -17.025 1.00 87.94 164 ASP A C 1
ATOM 1179 O O . ASP A 1 164 ? 3.331 7.606 -16.695 1.00 87.94 164 ASP A O 1
ATOM 1183 N N . LEU A 1 165 ? 1.791 7.762 -18.308 1.00 89.56 165 LEU A N 1
ATOM 1184 C CA . LEU A 1 165 ? 2.765 7.588 -19.392 1.00 89.56 165 LEU A CA 1
ATOM 1185 C C . LEU A 1 165 ? 3.839 8.689 -19.405 1.00 89.56 165 LEU A C 1
ATOM 1187 O O . LEU A 1 165 ? 5.003 8.418 -19.704 1.00 89.56 165 LEU A O 1
ATOM 1191 N N . ALA A 1 166 ? 3.472 9.924 -19.056 1.00 89.44 166 ALA A N 1
ATOM 1192 C CA . ALA A 1 166 ? 4.406 11.046 -19.008 1.00 89.44 166 ALA A CA 1
ATOM 1193 C C . ALA A 1 166 ? 5.407 10.905 -17.848 1.00 89.44 166 ALA A C 1
ATOM 1195 O O . ALA A 1 166 ? 6.604 11.140 -18.025 1.00 89.44 166 ALA A O 1
ATOM 1196 N N . GLY A 1 167 ? 4.944 10.495 -16.664 1.00 88.81 167 GLY A N 1
ATOM 1197 C CA . GLY A 1 167 ? 5.810 10.150 -15.536 1.00 88.81 167 GLY A CA 1
ATOM 1198 C C . GLY A 1 167 ? 6.738 8.982 -15.853 1.00 88.81 167 GLY A C 1
ATOM 1199 O O . GLY A 1 167 ? 7.945 9.098 -15.645 1.00 88.81 167 GLY A O 1
ATOM 1200 N N . ALA A 1 168 ? 6.202 7.911 -16.443 1.0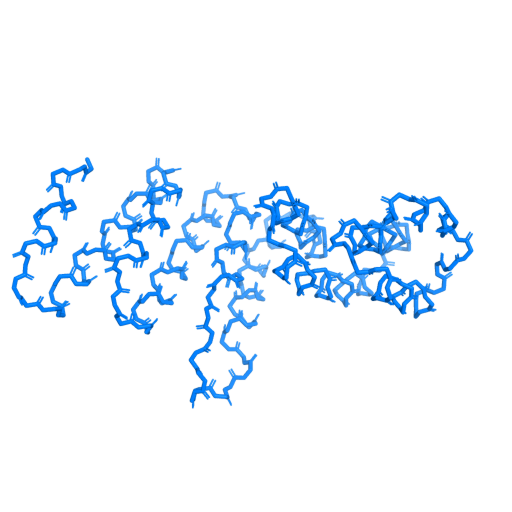0 91.50 168 ALA A N 1
ATOM 1201 C CA . ALA A 1 168 ? 6.974 6.740 -16.845 1.00 91.50 168 ALA A CA 1
ATOM 1202 C C . ALA A 1 168 ? 8.115 7.105 -17.811 1.00 91.50 168 ALA A C 1
ATOM 1204 O O . ALA A 1 168 ? 9.244 6.644 -17.638 1.00 91.50 168 ALA A O 1
ATOM 1205 N N . ARG A 1 169 ? 7.860 7.977 -18.797 1.00 91.94 169 ARG A N 1
ATOM 1206 C CA . ARG A 1 169 ? 8.898 8.450 -19.730 1.00 91.94 169 ARG A CA 1
ATOM 1207 C C . ARG A 1 169 ? 10.012 9.219 -19.039 1.00 91.94 169 ARG A C 1
ATOM 1209 O O . ARG A 1 169 ? 11.178 8.917 -19.269 1.00 91.94 169 ARG A O 1
ATOM 1216 N N . ARG A 1 170 ? 9.666 10.157 -18.152 1.00 92.69 170 ARG A N 1
ATOM 1217 C CA . ARG A 1 170 ? 10.663 10.923 -17.385 1.00 92.69 170 ARG A CA 1
ATOM 1218 C C . ARG A 1 170 ? 11.551 10.007 -16.543 1.00 92.69 170 ARG A C 1
ATOM 1220 O O . ARG A 1 170 ? 12.767 10.178 -16.522 1.00 92.69 170 ARG A O 1
ATOM 1227 N N . MET A 1 171 ? 10.953 9.008 -15.894 1.00 92.25 171 MET A N 1
ATOM 1228 C CA . MET A 1 171 ? 11.695 8.000 -15.134 1.00 92.25 171 MET A CA 1
ATOM 1229 C C . MET A 1 171 ? 12.632 7.198 -16.048 1.00 92.25 171 MET A C 1
ATOM 1231 O O . MET A 1 171 ? 13.828 7.113 -15.769 1.00 92.25 171 MET A O 1
ATOM 1235 N N . ALA A 1 172 ? 12.135 6.693 -17.180 1.00 92.19 172 ALA A N 1
ATOM 1236 C CA . ALA A 1 172 ? 12.941 5.943 -18.142 1.00 92.19 172 ALA A CA 1
ATOM 1237 C C . ALA A 1 172 ? 14.131 6.731 -18.689 1.00 92.19 172 ALA A C 1
ATOM 1239 O O . ALA A 1 172 ? 15.232 6.193 -18.766 1.00 92.19 172 ALA A O 1
ATOM 1240 N N . GLU A 1 173 ? 13.915 7.994 -19.050 1.00 92.75 173 GLU A N 1
ATOM 1241 C CA . GLU A 1 173 ? 14.965 8.885 -19.539 1.00 92.75 173 GLU A CA 1
ATOM 1242 C C . GLU A 1 173 ? 16.030 9.099 -18.467 1.00 92.75 173 GLU A C 1
ATOM 1244 O O . GLU A 1 173 ? 17.217 8.921 -18.736 1.00 92.75 173 GLU A O 1
ATOM 1249 N N . SER A 1 174 ? 15.614 9.386 -17.230 1.00 90.62 174 SER A N 1
ATOM 1250 C CA . SER A 1 174 ? 16.546 9.599 -16.117 1.00 90.62 174 SER A CA 1
ATOM 1251 C C . SER A 1 174 ? 17.355 8.350 -15.741 1.00 90.62 174 SER A C 1
ATOM 1253 O O . SER A 1 174 ? 18.466 8.474 -15.232 1.00 90.62 174 SER A O 1
ATOM 1255 N N . ALA A 1 175 ? 16.825 7.153 -16.016 1.00 87.50 175 ALA A N 1
ATOM 1256 C CA . ALA A 1 175 ? 17.494 5.875 -15.777 1.00 87.50 175 ALA A CA 1
ATOM 1257 C C . ALA A 1 175 ? 18.206 5.302 -17.019 1.00 87.50 175 ALA A C 1
ATOM 1259 O O . ALA A 1 175 ? 18.808 4.233 -16.934 1.00 87.50 175 ALA A O 1
ATOM 1260 N N . GLY A 1 176 ? 18.123 5.961 -18.182 1.00 89.62 176 GLY A N 1
ATOM 1261 C CA . GLY A 1 176 ? 18.657 5.431 -19.442 1.00 89.62 176 GLY A CA 1
ATOM 1262 C C . GLY A 1 176 ? 17.945 4.167 -19.953 1.00 89.62 176 GLY A C 1
ATOM 1263 O O . GLY A 1 176 ? 18.508 3.423 -20.753 1.00 89.62 176 GLY A O 1
ATOM 1264 N N . LEU A 1 177 ? 16.712 3.912 -19.506 1.00 88.88 177 LEU A N 1
ATOM 1265 C CA . LEU A 1 177 ? 15.905 2.735 -19.855 1.00 88.88 177 LEU A CA 1
ATOM 1266 C C . LEU A 1 177 ? 15.012 2.947 -21.080 1.00 88.88 177 LEU A C 1
ATOM 1268 O O . LEU A 1 177 ? 14.360 2.007 -21.530 1.00 88.88 177 LEU A O 1
ATOM 1272 N N . THR A 1 178 ? 14.976 4.156 -21.645 1.00 87.69 178 THR A N 1
ATOM 1273 C CA . THR A 1 178 ? 14.125 4.506 -22.793 1.00 87.69 178 THR A CA 1
ATOM 1274 C C . THR A 1 178 ? 14.166 3.487 -23.942 1.00 87.69 178 THR A C 1
ATOM 1276 O O . THR A 1 178 ? 13.089 3.156 -24.438 1.00 87.69 178 THR A O 1
ATOM 1279 N N . PRO A 1 179 ? 15.332 2.937 -24.350 1.00 87.38 179 PRO A N 1
ATOM 1280 C CA . PRO A 1 179 ? 15.399 1.949 -25.432 1.00 87.38 179 PRO A CA 1
ATOM 1281 C C . PRO A 1 179 ? 14.798 0.584 -25.074 1.00 87.38 179 PRO A C 1
ATOM 1283 O O . PRO A 1 179 ? 14.427 -0.172 -25.966 1.00 87.38 179 PRO A O 1
ATOM 1286 N N . ALA A 1 180 ? 14.726 0.252 -23.784 1.00 84.00 180 ALA A N 1
ATOM 1287 C CA . ALA A 1 180 ? 14.251 -1.041 -23.296 1.00 84.00 180 ALA A CA 1
ATOM 1288 C C . ALA A 1 180 ? 12.720 -1.106 -23.159 1.00 84.00 180 ALA A C 1
ATOM 1290 O O . ALA A 1 180 ? 12.172 -2.180 -22.916 1.00 84.00 180 ALA A O 1
ATOM 1291 N N . ILE A 1 181 ? 12.021 0.025 -23.303 1.00 87.56 181 ILE A N 1
ATOM 1292 C CA . ILE A 1 181 ? 10.583 0.119 -23.044 1.00 87.56 181 ILE A CA 1
ATOM 1293 C C . ILE A 1 181 ? 9.806 0.202 -24.365 1.00 87.56 181 ILE A C 1
ATOM 1295 O O . ILE A 1 181 ? 10.072 1.084 -25.187 1.00 87.56 181 ILE A O 1
ATOM 1299 N N . PRO A 1 182 ? 8.791 -0.659 -24.576 1.00 88.94 182 PRO A N 1
ATOM 1300 C CA . PRO A 1 182 ? 7.987 -0.661 -25.793 1.00 88.94 182 PRO A CA 1
ATOM 1301 C C . PRO A 1 182 ? 6.913 0.441 -25.764 1.00 88.94 182 PRO A C 1
ATOM 1303 O O . PRO A 1 182 ? 5.713 0.162 -25.713 1.00 88.94 182 PRO A O 1
ATOM 1306 N N . TRP A 1 183 ? 7.329 1.711 -25.816 1.00 88.81 183 TRP A N 1
ATOM 1307 C CA . TRP A 1 183 ? 6.427 2.872 -25.742 1.00 88.81 183 TRP A CA 1
ATOM 1308 C C . TRP A 1 183 ? 5.231 2.830 -26.699 1.00 88.81 183 TRP A C 1
ATOM 1310 O O . TRP A 1 183 ? 4.123 3.079 -26.226 1.00 88.81 183 TRP A O 1
ATOM 1320 N N . PRO A 1 184 ? 5.385 2.465 -27.989 1.00 88.44 184 PRO A N 1
ATOM 1321 C CA . PRO A 1 184 ? 4.248 2.439 -28.908 1.00 88.44 184 PRO A CA 1
ATOM 1322 C C . PRO A 1 184 ? 3.141 1.471 -28.467 1.00 88.44 184 PRO A C 1
ATOM 1324 O O . PRO A 1 184 ? 1.959 1.756 -28.639 1.00 88.44 184 PRO A O 1
ATOM 1327 N N . ALA A 1 185 ? 3.513 0.337 -27.862 1.00 86.50 185 ALA A N 1
ATOM 1328 C CA . ALA A 1 185 ? 2.556 -0.648 -27.367 1.00 86.50 185 ALA A CA 1
ATOM 1329 C C . ALA A 1 185 ? 1.835 -0.157 -26.101 1.00 86.50 185 ALA A C 1
ATOM 1331 O O . ALA A 1 185 ? 0.633 -0.371 -25.952 1.00 86.50 185 ALA A O 1
ATOM 1332 N N . LEU A 1 186 ? 2.556 0.526 -25.206 1.00 84.94 186 LEU A N 1
ATOM 1333 C CA . LEU A 1 186 ? 1.982 1.105 -23.988 1.00 84.94 186 LEU A CA 1
ATOM 1334 C C . LEU A 1 186 ? 1.007 2.246 -24.307 1.00 84.94 186 LEU A C 1
ATOM 1336 O O . LEU A 1 186 ? -0.067 2.317 -23.718 1.00 84.94 186 LEU A O 1
ATOM 1340 N N . GLU A 1 187 ? 1.342 3.099 -25.275 1.00 84.50 187 GLU A N 1
ATOM 1341 C CA . GLU A 1 187 ? 0.474 4.192 -25.729 1.00 84.50 187 GLU A CA 1
ATOM 1342 C C . GLU A 1 187 ? -0.788 3.689 -26.428 1.00 84.50 187 GLU A C 1
ATOM 1344 O O . GLU A 1 187 ? -1.864 4.244 -26.219 1.00 84.50 187 GLU A O 1
ATOM 1349 N N . ALA A 1 188 ? -0.678 2.630 -27.235 1.00 83.88 188 ALA A N 1
ATOM 1350 C CA . ALA A 1 188 ? -1.828 2.023 -27.899 1.00 83.88 188 ALA A CA 1
ATOM 1351 C C . ALA A 1 188 ? -2.833 1.428 -26.902 1.00 83.88 188 ALA A C 1
ATOM 1353 O O . ALA A 1 188 ? -4.028 1.435 -27.167 1.00 83.88 188 ALA A O 1
ATOM 1354 N N . LYS A 1 189 ? -2.355 0.942 -25.750 1.00 76.38 189 LYS A N 1
ATOM 1355 C CA . LYS A 1 189 ? -3.188 0.361 -24.688 1.00 76.38 189 LYS A CA 1
ATOM 1356 C C . LYS A 1 189 ? -3.874 1.415 -23.804 1.00 76.38 189 LYS A C 1
ATOM 1358 O O . LYS A 1 189 ? -4.762 1.065 -23.035 1.00 76.38 189 LYS A O 1
ATOM 1363 N N . ALA A 1 190 ? -3.444 2.674 -23.889 1.00 69.56 190 ALA A N 1
ATOM 1364 C CA . ALA A 1 190 ? -3.962 3.791 -23.097 1.00 69.56 190 ALA A CA 1
ATOM 1365 C C . ALA A 1 190 ? -4.981 4.673 -23.850 1.00 69.56 190 ALA A C 1
ATOM 1367 O O . ALA A 1 190 ? -5.459 5.653 -23.280 1.00 69.56 190 ALA A O 1
ATOM 1368 N N . ARG A 1 191 ? -5.271 4.361 -25.122 1.00 61.91 191 ARG A N 1
ATOM 1369 C CA . ARG A 1 191 ? -6.296 5.006 -25.960 1.00 61.91 191 ARG A CA 1
ATOM 1370 C C . ARG A 1 191 ? -7.585 4.200 -25.946 1.00 61.91 191 ARG A C 1
ATOM 1372 O O . ARG A 1 191 ? -8.649 4.849 -26.018 1.00 61.91 191 ARG A O 1
#

Foldseek 3Di:
DVVQLVVLVPDPDLVSSLVSLLVVLLVCLLVVNNVVSLVSLVVNPDLVSSLVSLLSSLVSCLVVVVNLSSLLSLLPNDDPPVPPPPCDSVVSNVVSVVSNPVVDDDFPLVSLLSNLVVCLVVLVLVSSLVSLVVSLVSLVVDPPPVSSVVSLVSSLVSNLSSVNPVSSCVSCVVVVNVVVDPSVVSVVVND

Radius of gyration: 18.84 Å; chains: 1; bounding box: 48×33×53 Å